Protein AF-A0A8H8ILB7-F1 (afdb_monomer_lite)

pLDDT: mean 82.71, std 12.58, range [41.31, 96.44]

Structure (mmCIF, N/CA/C/O backbone):
data_AF-A0A8H8ILB7-F1
#
_entry.id   AF-A0A8H8ILB7-F1
#
loop_
_atom_site.group_PDB
_atom_site.id
_atom_site.type_symbol
_atom_site.label_atom_id
_atom_site.label_alt_id
_atom_site.label_comp_id
_atom_site.label_asym_id
_atom_site.label_entity_id
_atom_site.label_seq_id
_atom_site.pdbx_PDB_ins_code
_atom_site.Cartn_x
_atom_site.Cartn_y
_atom_site.Cartn_z
_atom_site.occupancy
_atom_site.B_iso_or_equiv
_atom_site.auth_seq_id
_atom_site.auth_comp_id
_atom_site.auth_asym_id
_atom_site.auth_atom_id
_atom_site.pdbx_PDB_model_num
ATOM 1 N N . MET A 1 1 ? -0.448 -2.239 -10.427 1.00 71.44 1 MET A N 1
ATOM 2 C CA . MET A 1 1 ? 0.747 -2.171 -11.295 1.00 71.44 1 MET A CA 1
ATOM 3 C C . MET A 1 1 ? 1.352 -3.553 -11.573 1.00 71.44 1 MET A C 1
ATOM 5 O O . MET A 1 1 ? 1.346 -3.973 -12.721 1.00 71.44 1 MET A O 1
ATOM 9 N N . PHE A 1 2 ? 1.798 -4.310 -10.562 1.00 74.00 2 PHE A N 1
ATOM 10 C CA . PHE A 1 2 ? 2.510 -5.587 -10.770 1.00 74.00 2 PHE A CA 1
ATOM 11 C C . PHE A 1 2 ? 1.628 -6.788 -11.174 1.00 74.00 2 PHE A C 1
ATOM 13 O O . PHE A 1 2 ? 2.108 -7.683 -11.863 1.00 74.00 2 PHE A O 1
ATOM 20 N N . ASN A 1 3 ? 0.332 -6.783 -10.831 1.00 71.69 3 ASN A N 1
ATOM 21 C CA . ASN A 1 3 ? -0.611 -7.858 -11.198 1.00 71.69 3 ASN A CA 1
ATOM 22 C C . ASN A 1 3 ? -0.904 -7.946 -12.703 1.00 71.69 3 ASN A C 1
ATOM 24 O O . ASN A 1 3 ? -1.146 -9.030 -13.226 1.00 71.69 3 ASN A O 1
ATOM 28 N N . ASN A 1 4 ? -0.904 -6.808 -13.400 1.00 74.19 4 ASN A N 1
ATOM 29 C CA . ASN A 1 4 ? -1.177 -6.743 -14.833 1.00 74.19 4 ASN A CA 1
ATOM 30 C C . ASN A 1 4 ? -0.251 -5.707 -15.491 1.00 74.19 4 ASN A C 1
ATOM 32 O O . ASN A 1 4 ? -0.689 -4.587 -15.767 1.00 74.19 4 ASN A O 1
ATOM 36 N N . PRO A 1 5 ? 1.030 -6.051 -15.713 1.00 67.44 5 PRO A N 1
ATOM 37 C CA . PRO A 1 5 ? 2.020 -5.123 -16.262 1.00 67.44 5 PRO A CA 1
ATOM 38 C C . PRO A 1 5 ? 1.750 -4.757 -17.729 1.00 67.44 5 PRO A C 1
ATOM 40 O O . PRO A 1 5 ? 2.293 -3.776 -18.230 1.00 67.44 5 PRO A O 1
ATOM 43 N N . THR A 1 6 ? 0.893 -5.515 -18.417 1.00 69.81 6 THR A N 1
ATOM 44 C CA . THR A 1 6 ? 0.453 -5.243 -19.790 1.00 69.81 6 THR A CA 1
ATOM 45 C C . THR A 1 6 ? -0.851 -4.446 -19.852 1.00 69.81 6 THR A C 1
ATOM 47 O O . THR A 1 6 ? -1.353 -4.205 -20.947 1.00 69.81 6 THR A O 1
ATOM 50 N N . CYS A 1 7 ? -1.410 -4.013 -18.714 1.00 75.06 7 CYS A N 1
ATOM 51 C CA . CYS A 1 7 ? -2.598 -3.164 -18.713 1.00 75.06 7 CYS A CA 1
ATOM 52 C C . CYS A 1 7 ? -2.329 -1.872 -19.500 1.00 75.06 7 CYS A C 1
ATOM 54 O O . CYS A 1 7 ? -1.339 -1.170 -19.266 1.00 75.06 7 CYS A O 1
ATOM 56 N N . LEU A 1 8 ? -3.245 -1.550 -20.417 1.00 73.00 8 LEU A N 1
ATOM 57 C CA . LEU A 1 8 ? -3.161 -0.359 -21.261 1.00 73.00 8 LEU A CA 1
ATOM 58 C C . LEU A 1 8 ? -3.147 0.932 -20.436 1.00 73.00 8 LEU A C 1
ATOM 60 O O . LEU A 1 8 ? -2.499 1.891 -20.839 1.00 73.00 8 LEU A O 1
ATOM 64 N N . TRP A 1 9 ? -3.768 0.932 -19.249 1.00 74.94 9 TRP A N 1
ATOM 65 C CA . TRP A 1 9 ? -3.723 2.074 -18.337 1.00 74.94 9 TRP A CA 1
ATOM 66 C C . TRP A 1 9 ? -2.283 2.425 -17.937 1.00 74.94 9 TRP A C 1
ATOM 68 O O . TRP A 1 9 ? -1.888 3.571 -18.116 1.00 74.94 9 TRP A O 1
ATOM 78 N N . TRP A 1 10 ? -1.464 1.445 -17.518 1.00 73.12 10 TRP A N 1
ATOM 79 C CA . TRP A 1 10 ? -0.041 1.676 -17.186 1.00 73.12 10 TRP A CA 1
ATOM 80 C C . TRP A 1 10 ? 0.778 2.086 -18.408 1.00 73.12 10 TRP A C 1
ATOM 82 O O . TRP A 1 10 ? 1.799 2.751 -18.295 1.00 73.12 10 TRP A O 1
ATOM 92 N N . SER A 1 11 ? 0.352 1.658 -19.597 1.00 66.44 11 SER A N 1
ATOM 93 C CA . SER A 1 11 ? 1.007 2.050 -20.842 1.00 66.44 11 SER A CA 1
ATOM 94 C C . SER A 1 11 ? 0.709 3.504 -21.218 1.00 66.44 11 SER A C 1
ATOM 96 O O . SER A 1 11 ? 1.564 4.124 -21.839 1.00 66.44 11 SER A O 1
ATOM 98 N N . ALA A 1 12 ? -0.445 4.042 -20.813 1.00 66.94 12 ALA A N 1
ATOM 99 C CA . ALA A 1 12 ? -0.861 5.421 -21.065 1.00 66.94 12 ALA A CA 1
ATOM 100 C C . ALA A 1 12 ? -0.466 6.413 -19.950 1.00 66.94 12 ALA A C 1
ATOM 102 O O . ALA A 1 12 ? -0.357 7.603 -20.226 1.00 66.94 12 ALA A O 1
ATOM 103 N N . HIS A 1 13 ? -0.226 5.932 -18.727 1.00 70.31 13 HIS A N 1
ATOM 104 C CA . HIS A 1 13 ? 0.088 6.741 -17.542 1.00 70.31 13 HIS A CA 1
ATOM 105 C C . HIS A 1 13 ? 1.495 6.402 -17.053 1.00 70.31 13 HIS A C 1
ATOM 107 O O . HIS A 1 13 ? 1.700 5.482 -16.261 1.00 70.31 13 HIS A O 1
ATOM 113 N N . GLN A 1 14 ? 2.480 7.072 -17.649 1.00 65.69 14 GLN A N 1
ATOM 114 C CA . GLN A 1 14 ? 3.895 6.732 -17.504 1.00 65.69 14 GLN A CA 1
ATOM 115 C C . GLN A 1 14 ? 4.701 7.753 -16.707 1.00 65.69 14 GLN A C 1
ATOM 117 O O . GLN A 1 14 ? 5.877 7.504 -16.437 1.00 65.69 14 GLN A O 1
ATOM 122 N N . GLN A 1 15 ? 4.102 8.888 -16.348 1.00 66.50 15 GLN A N 1
ATOM 123 C CA . GLN A 1 15 ? 4.798 9.919 -15.589 1.00 66.50 15 GLN A CA 1
ATOM 124 C C . GLN A 1 15 ? 5.018 9.446 -14.149 1.00 66.50 15 GLN A C 1
ATOM 126 O O . GLN A 1 15 ? 4.306 8.572 -13.652 1.00 66.50 15 GLN A O 1
ATOM 131 N N . SER A 1 16 ? 6.024 9.990 -13.464 1.00 61.62 16 SER A N 1
ATOM 132 C CA . SER A 1 16 ? 6.255 9.676 -12.045 1.00 61.62 16 SER A CA 1
ATOM 133 C C . SER A 1 16 ? 5.019 9.994 -11.198 1.00 61.62 16 SER A C 1
ATOM 135 O O . SER A 1 16 ? 4.613 9.164 -10.387 1.00 61.62 16 SER A O 1
ATOM 137 N N . GLU A 1 17 ? 4.367 11.121 -11.491 1.00 68.00 17 GLU A N 1
ATOM 138 C CA . GLU A 1 17 ? 3.145 11.606 -10.835 1.00 68.00 17 GLU A CA 1
ATOM 139 C C . GLU A 1 17 ? 2.007 10.570 -10.888 1.00 68.00 17 GLU A C 1
ATOM 141 O O . GLU A 1 17 ? 1.341 10.313 -9.887 1.00 68.00 17 GLU A O 1
ATOM 146 N N . ASP A 1 18 ? 1.848 9.869 -12.017 1.00 69.75 18 ASP A N 1
ATOM 147 C CA . ASP A 1 18 ? 0.819 8.832 -12.185 1.00 69.75 18 ASP A CA 1
ATOM 148 C C . ASP A 1 18 ? 1.008 7.641 -11.223 1.00 69.75 18 ASP A C 1
ATOM 150 O O . ASP A 1 18 ? 0.055 6.941 -10.864 1.00 69.75 18 ASP A O 1
ATOM 154 N N . HIS A 1 19 ? 2.252 7.387 -10.808 1.00 71.25 19 HIS A N 1
ATOM 155 C CA . HIS A 1 19 ? 2.632 6.236 -9.991 1.00 71.25 19 HIS A CA 1
ATOM 156 C C . HIS A 1 19 ? 2.715 6.556 -8.499 1.00 71.25 19 HIS A C 1
ATOM 158 O O . HIS A 1 19 ? 2.498 5.655 -7.684 1.00 71.25 19 HIS A O 1
ATOM 164 N N . GLU A 1 20 ? 2.950 7.816 -8.130 1.00 72.31 20 GLU A N 1
ATOM 165 C CA . GLU A 1 20 ? 2.884 8.308 -6.743 1.00 72.31 20 GLU A CA 1
ATOM 166 C C . GLU A 1 20 ? 1.498 8.079 -6.118 1.00 72.31 20 GLU A C 1
ATOM 168 O O . GLU A 1 20 ? 1.356 7.884 -4.909 1.00 72.31 20 GLU A O 1
ATOM 173 N N . HIS A 1 21 ? 0.453 7.984 -6.946 1.00 76.31 21 HIS A N 1
ATOM 174 C CA . HIS A 1 21 ? -0.878 7.588 -6.490 1.00 76.31 21 HIS A CA 1
ATOM 175 C C . HIS A 1 21 ? -0.944 6.151 -5.948 1.00 76.31 21 HIS A C 1
ATOM 177 O O . HIS A 1 21 ? -1.772 5.888 -5.076 1.00 76.31 21 HIS A O 1
ATOM 183 N N . TYR A 1 22 ? -0.075 5.245 -6.415 1.00 80.75 22 TYR A N 1
ATOM 184 C CA . TYR A 1 22 ? -0.040 3.829 -6.018 1.00 80.75 22 TYR A CA 1
ATOM 185 C C . TYR A 1 22 ? 1.130 3.471 -5.093 1.00 80.75 22 TYR A C 1
ATOM 187 O O . TYR A 1 22 ? 1.070 2.443 -4.414 1.00 80.75 22 TYR A O 1
ATOM 195 N N . LEU A 1 23 ? 2.182 4.291 -5.082 1.00 86.50 23 LEU A N 1
ATOM 196 C CA . LEU A 1 23 ? 3.393 4.151 -4.273 1.00 86.50 23 LEU A CA 1
ATOM 197 C C . LEU A 1 23 ? 3.406 5.251 -3.202 1.00 86.50 23 LEU A C 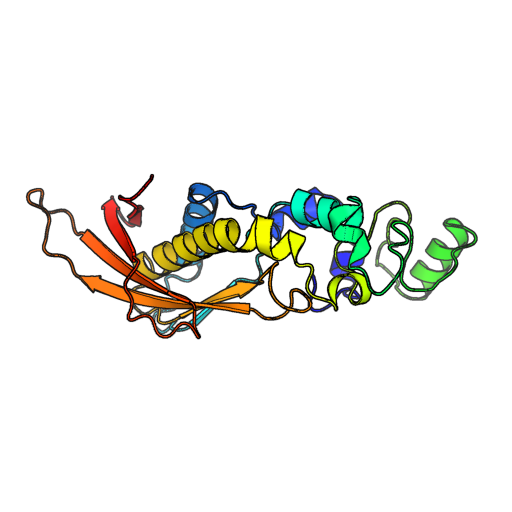1
ATOM 199 O O . LEU A 1 23 ? 4.004 6.305 -3.392 1.00 86.50 23 LEU A O 1
ATOM 203 N N . LYS A 1 24 ? 2.712 5.025 -2.081 1.00 84.19 24 LYS A N 1
ATOM 204 C CA . LYS A 1 24 ? 2.474 6.054 -1.049 1.00 84.19 24 LYS A CA 1
ATOM 205 C C . LYS A 1 24 ? 3.651 6.309 -0.104 1.00 84.19 24 LYS A C 1
ATOM 207 O O . LYS A 1 24 ? 3.514 7.078 0.838 1.00 84.19 24 LYS A O 1
ATOM 212 N N . GLY A 1 25 ? 4.800 5.670 -0.319 1.00 85.56 25 GLY A N 1
ATOM 213 C CA . GLY A 1 25 ? 5.922 5.787 0.609 1.00 85.56 25 GLY A CA 1
ATOM 214 C C . GLY A 1 25 ? 5.708 5.015 1.913 1.00 85.56 25 GLY A C 1
ATOM 215 O O . GLY A 1 25 ? 4.801 4.194 2.040 1.00 85.56 25 GLY A O 1
ATOM 216 N N . VAL A 1 26 ? 6.600 5.250 2.875 1.00 90.38 26 VAL A N 1
ATOM 217 C CA . VAL A 1 26 ? 6.654 4.539 4.171 1.00 90.38 26 VAL A CA 1
ATOM 218 C C . VAL A 1 26 ? 6.338 5.450 5.363 1.00 90.38 26 VAL A C 1
ATOM 220 O O . VAL A 1 26 ? 6.524 5.048 6.511 1.00 90.38 26 VAL A O 1
ATOM 223 N N . ASN A 1 27 ? 5.899 6.686 5.109 1.00 93.62 27 ASN A N 1
ATOM 224 C CA . ASN A 1 27 ? 5.562 7.634 6.164 1.00 93.62 27 ASN A CA 1
ATOM 225 C C . ASN A 1 27 ? 4.293 7.168 6.894 1.00 93.62 27 ASN A C 1
ATOM 227 O O . ASN A 1 27 ? 3.222 7.044 6.304 1.00 93.62 27 ASN A O 1
ATOM 231 N N . VAL A 1 28 ? 4.428 6.907 8.194 1.00 93.94 28 VAL A N 1
ATOM 232 C CA . VAL A 1 28 ? 3.353 6.392 9.051 1.00 93.94 28 VAL A CA 1
ATOM 233 C C . VAL A 1 28 ? 2.194 7.385 9.180 1.00 93.94 28 VAL A C 1
ATOM 235 O O . VAL A 1 28 ? 1.039 6.962 9.183 1.00 93.94 28 VAL A O 1
ATOM 238 N N . VAL A 1 29 ? 2.479 8.688 9.250 1.00 92.69 29 VAL A N 1
ATOM 239 C CA . VAL A 1 29 ? 1.447 9.730 9.370 1.00 92.69 29 VAL A CA 1
ATOM 240 C C . VAL A 1 29 ? 0.628 9.802 8.087 1.00 92.69 29 VAL A C 1
ATOM 242 O O . VAL A 1 29 ? -0.592 9.682 8.134 1.00 92.69 29 VAL A O 1
ATOM 245 N N . GLU A 1 30 ? 1.294 9.865 6.934 1.00 92.31 30 GLU A N 1
ATOM 246 C CA . GLU A 1 30 ? 0.623 9.889 5.627 1.00 92.31 30 GLU A CA 1
ATOM 247 C C . GLU A 1 30 ? -0.186 8.607 5.371 1.00 92.31 30 GLU A C 1
ATOM 249 O O . GLU A 1 30 ? -1.287 8.658 4.820 1.00 92.31 30 GLU A O 1
ATOM 254 N N . ALA A 1 31 ? 0.324 7.451 5.812 1.00 93.81 31 ALA A N 1
ATOM 255 C CA . ALA A 1 31 ? -0.391 6.181 5.728 1.00 93.81 31 ALA A CA 1
ATOM 256 C C . ALA A 1 31 ? -1.688 6.189 6.554 1.00 93.81 31 ALA A C 1
ATOM 258 O O . ALA A 1 31 ? -2.724 5.709 6.085 1.00 93.81 31 ALA A O 1
ATOM 259 N N . MET A 1 32 ? -1.647 6.755 7.764 1.00 94.81 32 MET A N 1
ATOM 260 C CA . MET A 1 32 ? -2.830 6.927 8.609 1.00 94.81 32 MET A CA 1
ATOM 261 C C . MET A 1 32 ? -3.810 7.953 8.032 1.00 94.81 32 MET A C 1
ATOM 263 O O . MET A 1 32 ? -5.011 7.696 8.032 1.00 94.81 32 MET A O 1
ATOM 267 N N . ASP A 1 33 ? -3.331 9.080 7.511 1.00 93.44 33 ASP A N 1
ATOM 268 C CA . ASP A 1 33 ? -4.194 10.102 6.909 1.00 93.44 33 ASP A CA 1
ATOM 269 C C . ASP A 1 33 ? -4.927 9.557 5.680 1.00 93.44 33 ASP A C 1
ATOM 271 O O . ASP A 1 33 ? -6.139 9.729 5.545 1.00 93.44 33 ASP A O 1
ATOM 275 N N . TYR A 1 34 ? -4.230 8.795 4.832 1.00 92.88 34 TYR A N 1
ATOM 276 C CA . TYR A 1 34 ? -4.869 8.102 3.717 1.00 92.88 34 TYR A CA 1
ATOM 277 C C . TYR A 1 34 ? -5.915 7.083 4.194 1.00 92.88 34 TYR A C 1
ATOM 279 O O . TYR A 1 34 ? -7.021 7.022 3.653 1.00 92.88 34 TYR A O 1
ATOM 287 N N . ALA A 1 35 ? -5.595 6.300 5.229 1.00 95.25 35 ALA A N 1
ATOM 288 C CA . ALA A 1 35 ? -6.536 5.365 5.841 1.00 95.25 35 ALA A CA 1
ATOM 289 C C . ALA A 1 35 ? -7.797 6.067 6.375 1.00 95.25 35 ALA A C 1
ATOM 291 O O . ALA A 1 35 ? -8.894 5.545 6.181 1.00 95.25 35 ALA A O 1
ATOM 292 N N . LYS A 1 36 ? -7.669 7.261 6.970 1.00 95.00 36 LYS A N 1
ATOM 293 C CA . LYS A 1 36 ? -8.821 8.079 7.383 1.00 95.00 36 LYS A CA 1
ATOM 294 C C . LYS A 1 36 ? -9.693 8.482 6.201 1.00 95.00 36 LYS A C 1
ATOM 296 O O . LYS A 1 36 ? -10.911 8.358 6.290 1.00 95.00 36 LYS A O 1
ATOM 301 N N . THR A 1 37 ? -9.090 8.925 5.095 1.00 94.81 37 THR A N 1
ATOM 302 C CA . THR A 1 37 ? -9.840 9.254 3.874 1.00 94.81 37 THR A CA 1
ATOM 303 C C . THR A 1 37 ? -10.599 8.036 3.353 1.00 94.81 37 THR A C 1
ATOM 305 O O . THR A 1 37 ? -11.788 8.129 3.073 1.00 94.81 37 THR A O 1
ATOM 308 N N . ILE A 1 38 ? -9.964 6.863 3.282 1.00 94.69 38 ILE A N 1
ATOM 309 C CA . ILE A 1 38 ? -10.666 5.641 2.864 1.00 94.69 38 ILE A CA 1
ATOM 310 C C . ILE A 1 38 ? -11.806 5.302 3.820 1.00 94.69 38 ILE A C 1
ATOM 312 O O . ILE A 1 38 ? -12.905 5.000 3.361 1.00 94.69 38 ILE A O 1
ATOM 316 N N . ALA A 1 39 ? -11.578 5.392 5.131 1.00 95.56 39 ALA A N 1
ATOM 317 C CA . ALA A 1 39 ? -12.610 5.124 6.121 1.00 95.56 39 ALA A CA 1
ATOM 318 C C . ALA A 1 39 ? -13.823 6.051 5.970 1.00 95.56 39 ALA A C 1
ATOM 320 O O . ALA A 1 39 ? -14.949 5.579 6.107 1.00 95.56 39 ALA A O 1
ATOM 321 N N . SER A 1 40 ? -13.626 7.337 5.653 1.00 94.88 40 SER A N 1
ATOM 322 C CA . SER A 1 40 ? -14.747 8.252 5.410 1.00 94.88 40 SER A CA 1
ATOM 323 C C . SER A 1 40 ? -15.549 7.887 4.163 1.00 94.88 40 SER A C 1
ATOM 325 O O . SER A 1 40 ? -16.772 7.961 4.206 1.00 94.88 40 SER A O 1
ATOM 327 N N . GLU A 1 41 ? -14.889 7.438 3.092 1.00 95.31 41 GLU A N 1
ATOM 328 C CA . GLU A 1 41 ? -15.558 7.044 1.841 1.00 95.31 41 GLU A CA 1
ATOM 329 C C . GLU A 1 41 ? -16.375 5.751 1.984 1.00 95.31 41 GLU A C 1
ATOM 331 O O . GLU A 1 41 ? -17.370 5.556 1.289 1.00 95.31 41 GLU A O 1
ATOM 336 N N . VAL A 1 42 ? -15.968 4.851 2.885 1.00 95.62 42 VAL A N 1
ATOM 337 C CA . VAL A 1 42 ? -16.629 3.547 3.080 1.00 95.62 42 VAL A CA 1
ATOM 338 C C . VAL A 1 42 ? -17.435 3.455 4.374 1.00 95.62 42 VAL A C 1
ATOM 340 O O . VAL A 1 42 ? -17.926 2.378 4.709 1.00 95.62 42 VAL A O 1
ATOM 343 N N . ARG A 1 43 ? -17.595 4.566 5.101 1.00 92.56 43 ARG A N 1
ATOM 344 C CA . ARG A 1 43 ? -18.225 4.610 6.431 1.00 92.56 43 ARG A CA 1
ATOM 345 C C . ARG A 1 43 ? -19.639 4.030 6.450 1.00 92.56 43 ARG A C 1
ATOM 347 O O . ARG A 1 43 ? -20.022 3.377 7.418 1.00 92.56 43 ARG A O 1
ATOM 354 N N . ASP A 1 44 ? -20.389 4.235 5.373 1.00 93.31 44 ASP A N 1
ATOM 355 C CA . ASP A 1 44 ? -21.779 3.787 5.261 1.00 93.31 44 ASP A CA 1
ATOM 356 C C . ASP A 1 44 ? -21.905 2.290 4.926 1.00 93.31 44 ASP A C 1
ATOM 358 O O . ASP A 1 44 ? -23.001 1.725 4.952 1.00 93.31 44 ASP A O 1
ATOM 362 N N . LEU A 1 45 ? -20.790 1.603 4.646 1.00 94.44 45 LEU A N 1
ATOM 363 C CA . LEU A 1 45 ? -20.760 0.157 4.441 1.00 94.44 45 LEU A CA 1
ATOM 364 C C . LEU A 1 45 ? -20.772 -0.562 5.792 1.00 94.44 45 LEU A C 1
ATOM 366 O O . LEU A 1 45 ? -19.781 -1.148 6.224 1.00 94.44 45 LEU A O 1
ATOM 370 N N . LEU A 1 46 ? -21.933 -0.542 6.447 1.00 89.12 46 LEU A N 1
ATOM 371 C CA . LEU A 1 46 ? -22.093 -1.022 7.819 1.00 89.12 46 LEU A CA 1
ATOM 372 C C . LEU A 1 46 ? -21.673 -2.478 8.018 1.00 89.12 46 LEU A C 1
ATOM 374 O O . LEU A 1 46 ? -21.320 -2.814 9.128 1.00 89.12 46 LEU A O 1
ATOM 378 N N . CYS A 1 47 ? -21.681 -3.333 6.993 1.00 94.06 47 CYS A N 1
ATOM 379 C CA . CYS A 1 47 ? -21.278 -4.742 7.108 1.00 94.06 47 CYS A CA 1
ATOM 380 C C . CYS A 1 47 ? -19.852 -5.019 6.585 1.00 94.06 47 CYS A C 1
ATOM 382 O O . CYS A 1 47 ? -19.514 -6.173 6.305 1.00 94.06 47 CYS A O 1
ATOM 384 N N . LEU A 1 48 ? -19.025 -3.985 6.381 1.00 95.69 48 LEU A N 1
ATOM 385 C CA . LEU A 1 48 ? -17.676 -4.133 5.837 1.00 95.69 48 LEU A CA 1
ATOM 386 C C . LEU A 1 48 ? -16.732 -4.775 6.864 1.00 95.69 48 LEU A C 1
ATOM 388 O O . LEU A 1 48 ? -16.275 -4.133 7.805 1.00 95.69 48 LEU A O 1
ATOM 392 N N . ARG A 1 49 ? -16.411 -6.051 6.638 1.00 96.38 49 ARG A N 1
ATOM 393 C CA . ARG A 1 49 ? -15.495 -6.841 7.481 1.00 96.38 49 ARG A CA 1
ATOM 394 C C . ARG A 1 49 ? -14.092 -6.986 6.907 1.00 96.38 49 ARG A C 1
ATOM 396 O O . ARG A 1 49 ? -13.137 -7.176 7.654 1.00 96.38 49 ARG A O 1
ATOM 403 N N . HIS A 1 50 ? -13.966 -6.889 5.588 1.00 96.44 50 HIS A N 1
ATOM 404 C CA . HIS A 1 50 ? -12.718 -7.130 4.874 1.00 96.44 50 HIS A CA 1
ATOM 405 C C . HIS A 1 50 ? -12.517 -6.046 3.826 1.00 96.44 50 HIS A C 1
ATOM 407 O O . HIS A 1 50 ? -13.411 -5.799 3.015 1.00 96.44 50 HIS A O 1
ATOM 413 N N . ILE A 1 51 ? -11.340 -5.428 3.816 1.00 95.81 51 ILE A N 1
ATOM 414 C CA . ILE A 1 51 ? -10.972 -4.439 2.802 1.00 95.81 51 ILE A CA 1
ATOM 415 C C . ILE A 1 51 ? -9.615 -4.781 2.188 1.00 95.81 51 ILE A C 1
ATOM 417 O O . ILE A 1 51 ? -8.669 -5.157 2.883 1.00 95.81 51 ILE A O 1
ATOM 421 N N . HIS A 1 52 ? -9.524 -4.654 0.865 1.00 95.12 52 HIS A N 1
ATOM 422 C CA . HIS A 1 52 ? -8.267 -4.720 0.130 1.00 95.12 52 HIS A CA 1
ATOM 423 C C . HIS A 1 52 ? -7.959 -3.361 -0.489 1.00 95.12 52 HIS A C 1
ATOM 425 O O . HIS A 1 52 ? -8.759 -2.826 -1.256 1.00 95.12 52 HIS A O 1
ATOM 431 N N . ILE A 1 53 ? -6.785 -2.822 -0.178 1.00 93.00 53 ILE A N 1
ATOM 432 C CA . ILE A 1 53 ? -6.297 -1.544 -0.680 1.00 93.00 53 ILE A CA 1
ATOM 433 C C . ILE A 1 53 ? -5.149 -1.821 -1.649 1.00 93.00 53 ILE A C 1
ATOM 435 O O . ILE A 1 53 ? -4.089 -2.318 -1.274 1.00 93.00 53 ILE A O 1
ATOM 439 N N . GLY A 1 54 ? -5.347 -1.453 -2.915 1.00 89.38 54 GLY A N 1
ATOM 440 C CA . GLY A 1 54 ? -4.412 -1.726 -4.011 1.00 89.38 54 GLY A CA 1
ATOM 441 C C . GLY A 1 54 ? -3.118 -0.899 -4.004 1.00 89.38 54 GLY A C 1
ATOM 442 O O . GLY A 1 54 ? -2.469 -0.802 -5.047 1.00 89.38 54 GLY A O 1
ATOM 443 N N . LEU A 1 55 ? -2.744 -0.304 -2.872 1.00 88.94 55 LEU A N 1
ATOM 444 C CA . LEU A 1 55 ? -1.569 0.550 -2.718 1.00 88.94 55 LEU A CA 1
ATOM 445 C C . LEU A 1 55 ? -0.367 -0.212 -2.184 1.00 88.94 55 LEU A C 1
ATOM 447 O O . LEU A 1 55 ? -0.518 -1.153 -1.409 1.00 88.94 55 LEU A O 1
ATOM 451 N N . TYR A 1 56 ? 0.818 0.261 -2.556 1.00 91.00 56 TYR A N 1
ATOM 452 C CA . TYR A 1 56 ? 2.085 -0.187 -2.006 1.00 91.00 56 TYR A CA 1
ATOM 453 C C . TYR A 1 56 ? 2.647 0.902 -1.087 1.00 91.00 56 TYR A C 1
ATOM 455 O O . TYR A 1 56 ? 2.862 2.036 -1.520 1.00 91.00 56 TYR A O 1
ATOM 463 N N . PHE A 1 57 ? 2.944 0.549 0.164 1.00 93.25 57 PHE A N 1
ATOM 464 C CA . PHE A 1 57 ? 3.645 1.433 1.101 1.00 93.25 57 PHE A CA 1
ATOM 465 C C . PHE A 1 57 ? 5.154 1.381 0.893 1.00 93.25 57 PHE A C 1
ATOM 467 O O . PHE A 1 57 ? 5.910 0.941 1.752 1.00 93.25 57 PHE A O 1
ATOM 474 N N . VAL A 1 58 ? 5.587 1.794 -0.292 1.00 91.44 58 VAL A N 1
ATOM 475 C CA . VAL A 1 58 ? 6.991 2.018 -0.632 1.00 91.44 58 VAL A CA 1
ATOM 476 C C . VAL A 1 58 ? 7.091 3.251 -1.515 1.00 91.44 58 VAL A C 1
ATOM 478 O O . VAL A 1 58 ? 6.127 3.571 -2.216 1.00 91.44 58 VAL A O 1
ATOM 481 N N . PRO A 1 59 ? 8.228 3.953 -1.490 1.00 89.31 59 PRO A N 1
ATOM 482 C CA . PRO A 1 59 ? 8.423 5.109 -2.342 1.00 89.31 59 PRO A CA 1
ATOM 483 C C . PRO A 1 59 ? 8.889 4.661 -3.742 1.00 89.31 59 PRO A C 1
ATOM 485 O O . PRO A 1 59 ? 9.340 3.522 -3.927 1.00 89.31 59 PRO A O 1
ATOM 488 N N . LEU A 1 60 ? 8.786 5.537 -4.745 1.00 85.38 60 LEU A N 1
ATOM 489 C CA . LEU A 1 60 ? 9.215 5.233 -6.119 1.00 85.38 60 LEU A CA 1
ATOM 490 C C . LEU A 1 60 ? 10.707 4.859 -6.180 1.00 85.38 60 LEU A C 1
ATOM 492 O O . LEU A 1 60 ? 11.113 4.010 -6.975 1.00 85.38 60 LEU A O 1
ATOM 496 N N . GLU A 1 61 ? 11.503 5.413 -5.271 1.00 86.31 61 GLU A N 1
ATOM 497 C CA . GLU A 1 61 ? 12.916 5.123 -5.050 1.00 86.31 61 GLU A CA 1
ATOM 498 C C . GLU A 1 61 ? 13.173 3.640 -4.783 1.00 86.31 61 GLU A C 1
ATOM 500 O O . GLU A 1 61 ? 14.193 3.115 -5.214 1.00 86.31 61 GLU A O 1
ATOM 505 N N . ALA A 1 62 ? 12.252 2.922 -4.134 1.00 88.62 62 ALA A N 1
ATOM 506 C CA . ALA A 1 62 ? 12.394 1.480 -3.930 1.00 88.62 62 ALA A CA 1
ATOM 507 C C . ALA A 1 62 ? 12.353 0.716 -5.265 1.00 88.62 62 ALA A C 1
ATOM 509 O O . ALA A 1 62 ? 13.084 -0.259 -5.471 1.00 88.62 62 ALA A O 1
ATOM 510 N N . VAL A 1 63 ? 11.507 1.178 -6.190 1.00 86.00 63 VAL A N 1
ATOM 511 C CA . VAL A 1 63 ? 11.358 0.604 -7.530 1.00 86.00 63 VAL A CA 1
ATOM 512 C C . VAL A 1 63 ? 12.577 0.935 -8.382 1.00 86.00 63 VAL A C 1
ATOM 514 O O . VAL A 1 63 ? 13.124 0.048 -9.038 1.00 86.00 63 VAL A O 1
ATOM 517 N N . THR A 1 64 ? 13.036 2.187 -8.367 1.00 84.38 64 THR A N 1
ATOM 518 C CA . THR A 1 64 ? 14.211 2.599 -9.147 1.00 84.38 64 THR A CA 1
ATOM 519 C C . THR A 1 64 ? 15.496 1.982 -8.599 1.00 84.38 64 THR A C 1
ATOM 521 O O . THR A 1 64 ? 16.319 1.518 -9.391 1.00 84.38 64 THR A O 1
ATOM 524 N N . ALA A 1 65 ? 15.645 1.872 -7.275 1.00 86.69 65 ALA A N 1
ATOM 525 C CA . ALA A 1 65 ? 16.774 1.214 -6.621 1.00 86.69 65 ALA A CA 1
ATOM 526 C C . ALA A 1 65 ? 16.892 -0.261 -7.022 1.00 86.69 65 ALA A C 1
ATOM 528 O O . ALA A 1 65 ? 17.962 -0.688 -7.457 1.00 86.69 65 ALA A O 1
ATOM 529 N N . HIS A 1 66 ? 15.785 -1.018 -6.977 1.00 87.31 66 HIS A N 1
ATOM 530 C CA . HIS A 1 66 ? 15.760 -2.421 -7.418 1.00 87.31 66 HIS A CA 1
ATOM 531 C C . HIS A 1 66 ? 16.313 -2.591 -8.837 1.00 87.31 66 HIS A C 1
ATOM 533 O O . HIS A 1 66 ? 17.056 -3.522 -9.129 1.00 87.31 66 HIS A O 1
ATOM 539 N N . ARG A 1 67 ? 15.982 -1.644 -9.712 1.00 84.06 67 ARG A N 1
ATOM 540 C CA . ARG A 1 67 ? 16.294 -1.702 -11.140 1.00 84.06 67 ARG A CA 1
ATOM 541 C C . ARG A 1 67 ? 17.683 -1.208 -11.517 1.00 84.06 67 ARG A C 1
ATOM 543 O O . ARG A 1 67 ? 18.219 -1.631 -12.538 1.00 84.06 67 ARG A O 1
ATOM 550 N N . SER A 1 68 ? 18.255 -0.300 -10.732 1.00 82.75 68 SER A N 1
ATOM 551 C CA . SER A 1 68 ? 19.477 0.424 -11.107 1.00 82.75 68 SER A CA 1
ATOM 552 C C . SER A 1 68 ? 20.682 0.116 -10.225 1.00 82.75 68 SER A C 1
ATOM 554 O O . SER A 1 68 ? 21.814 0.243 -10.693 1.00 82.75 68 SER A O 1
ATOM 556 N N . LEU A 1 69 ? 20.479 -0.313 -8.977 1.00 87.06 69 LEU A N 1
ATOM 557 C CA . LEU A 1 69 ? 21.581 -0.554 -8.054 1.00 87.06 69 LEU A CA 1
ATOM 558 C C . LEU A 1 69 ? 22.162 -1.959 -8.230 1.00 87.06 69 LEU A C 1
ATOM 560 O O . LEU A 1 69 ? 21.448 -2.956 -8.366 1.00 87.06 69 LEU A O 1
ATOM 564 N N . ALA A 1 70 ? 23.492 -2.048 -8.211 1.00 86.50 70 ALA A N 1
ATOM 565 C CA . ALA A 1 70 ? 24.222 -3.296 -8.427 1.00 86.50 70 ALA A CA 1
ATOM 566 C C . ALA A 1 70 ? 23.892 -4.379 -7.380 1.00 86.50 70 ALA A C 1
ATOM 568 O O . ALA A 1 70 ? 23.850 -5.569 -7.697 1.00 86.50 70 ALA A O 1
ATOM 569 N N . ASP A 1 71 ? 23.632 -3.982 -6.132 1.00 90.31 71 ASP A N 1
ATOM 570 C CA . ASP A 1 71 ? 23.304 -4.909 -5.049 1.00 90.31 71 ASP A CA 1
ATOM 571 C C . ASP A 1 71 ? 21.890 -5.497 -5.169 1.00 90.31 71 ASP A C 1
ATOM 573 O O . ASP A 1 71 ? 21.662 -6.586 -4.642 1.00 90.31 71 ASP A O 1
ATOM 577 N N . HIS A 1 72 ? 20.984 -4.853 -5.912 1.00 89.69 72 HIS A N 1
ATOM 578 C CA . HIS A 1 72 ? 19.671 -5.398 -6.268 1.00 89.69 72 HIS A CA 1
ATOM 579 C C . HIS A 1 72 ? 19.702 -6.190 -7.580 1.00 89.69 72 HIS A C 1
ATOM 581 O O . HIS A 1 72 ? 19.275 -7.345 -7.623 1.00 89.69 72 HIS A O 1
ATOM 587 N N . THR A 1 73 ? 20.264 -5.603 -8.638 1.00 87.19 73 THR A N 1
ATOM 588 C CA . THR A 1 73 ? 20.237 -6.171 -9.999 1.00 87.19 73 THR A CA 1
ATOM 589 C C . THR A 1 73 ? 20.946 -7.520 -10.118 1.00 87.19 73 THR A C 1
ATOM 591 O O . THR A 1 73 ? 20.587 -8.326 -10.975 1.00 87.19 73 THR A O 1
ATOM 594 N N . ARG A 1 74 ? 21.888 -7.834 -9.216 1.00 87.12 74 ARG A N 1
ATOM 595 C CA . ARG A 1 74 ? 22.525 -9.162 -9.121 1.00 87.12 74 ARG A CA 1
ATOM 596 C C . ARG A 1 74 ? 21.552 -10.316 -8.846 1.00 87.12 74 ARG A C 1
ATOM 598 O O . ARG A 1 74 ? 21.919 -11.467 -9.049 1.00 87.12 74 ARG A O 1
ATOM 605 N N . TYR A 1 75 ? 20.344 -10.018 -8.362 1.00 86.94 75 TYR A N 1
ATOM 606 C CA . TYR A 1 75 ? 19.295 -11.005 -8.094 1.00 86.94 75 TYR A CA 1
ATOM 607 C C . TYR A 1 75 ? 18.285 -11.143 -9.238 1.00 86.94 75 TYR A C 1
ATOM 609 O O . TYR A 1 75 ? 17.348 -11.933 -9.128 1.00 86.94 75 TYR A O 1
ATOM 617 N N . HIS A 1 76 ? 18.432 -10.385 -10.328 1.00 84.50 76 HIS A N 1
ATOM 618 C CA . HIS A 1 76 ? 17.515 -10.492 -11.455 1.00 84.50 76 HIS A CA 1
ATOM 619 C C . HIS A 1 76 ? 17.776 -11.773 -12.252 1.00 84.50 76 HIS A C 1
ATOM 621 O O . HIS A 1 76 ? 18.905 -12.060 -12.647 1.00 84.50 76 HIS A O 1
ATOM 627 N N . CYS A 1 77 ? 16.711 -12.518 -12.553 1.00 77.44 77 CYS A N 1
ATOM 628 C CA . CYS A 1 77 ? 16.773 -13.681 -13.441 1.00 77.44 77 CYS A CA 1
ATOM 629 C C . CYS A 1 77 ? 16.834 -13.296 -14.931 1.00 77.44 77 CYS A C 1
ATOM 631 O O . CYS A 1 77 ? 17.137 -14.133 -15.779 1.00 77.44 77 CYS A O 1
ATOM 633 N N . ILE A 1 78 ? 16.572 -12.025 -15.248 1.00 77.12 78 ILE A N 1
ATOM 634 C CA . ILE A 1 78 ? 16.688 -11.445 -16.585 1.00 77.12 78 ILE A CA 1
ATOM 635 C C . ILE A 1 78 ? 17.497 -10.152 -16.519 1.00 77.12 78 ILE A C 1
ATOM 637 O O . ILE A 1 78 ? 17.508 -9.454 -15.507 1.00 77.12 78 ILE A O 1
ATOM 641 N N . LYS A 1 79 ? 18.155 -9.789 -17.617 1.00 73.88 79 LYS A N 1
ATOM 642 C CA . LYS A 1 79 ? 18.820 -8.488 -17.708 1.00 73.88 79 LYS A CA 1
ATOM 643 C C . LYS A 1 79 ? 17.760 -7.381 -17.715 1.00 73.88 79 LYS A C 1
ATOM 645 O O . LYS A 1 79 ? 16.881 -7.399 -18.575 1.00 73.88 79 LYS A O 1
ATOM 650 N N . ASP A 1 80 ? 17.863 -6.416 -16.796 1.00 71.56 80 ASP A N 1
ATOM 651 C CA . ASP A 1 80 ? 17.042 -5.199 -16.860 1.00 71.56 80 ASP A CA 1
ATOM 652 C C . ASP A 1 80 ? 17.537 -4.340 -18.021 1.00 71.56 80 ASP A C 1
ATOM 654 O O . ASP A 1 80 ? 18.502 -3.580 -17.926 1.00 71.56 80 ASP A O 1
ATOM 658 N N . CYS A 1 81 ? 16.894 -4.518 -19.167 1.00 63.22 81 CYS A N 1
ATOM 659 C CA . CYS A 1 81 ? 16.956 -3.553 -20.242 1.00 63.22 81 CYS A CA 1
ATOM 660 C C . CYS A 1 81 ? 15.995 -2.430 -19.851 1.00 63.22 81 CYS A C 1
ATOM 662 O O . CYS A 1 81 ? 14.821 -2.453 -20.209 1.00 63.22 81 CYS A O 1
ATOM 664 N N . THR A 1 82 ? 16.499 -1.451 -19.095 1.00 56.69 82 THR A N 1
ATOM 665 C CA . THR A 1 82 ? 15.739 -0.285 -18.608 1.00 56.69 82 THR A CA 1
ATOM 666 C C . THR A 1 82 ? 15.046 0.499 -19.721 1.00 56.69 82 THR A C 1
ATOM 668 O O . THR A 1 82 ? 14.111 1.246 -19.459 1.00 56.69 82 THR A O 1
ATOM 671 N N . LYS A 1 83 ? 15.441 0.263 -20.971 1.00 54.91 83 LYS A N 1
ATOM 672 C CA . LYS A 1 83 ? 14.722 0.662 -22.173 1.00 54.91 83 LYS A CA 1
ATOM 673 C C . LYS A 1 83 ? 14.060 -0.591 -22.757 1.00 54.91 83 LYS A C 1
ATOM 675 O O . LYS A 1 83 ? 14.798 -1.513 -23.103 1.00 54.91 83 LYS A O 1
ATOM 680 N N . TRP A 1 84 ? 12.724 -0.600 -22.857 1.00 52.59 84 TRP A N 1
ATOM 681 C CA . TRP A 1 84 ? 11.892 -1.291 -23.870 1.00 52.59 84 TRP A CA 1
ATOM 682 C C . TRP A 1 84 ? 10.676 -2.109 -23.395 1.00 52.59 84 TRP A C 1
ATOM 684 O O . TRP A 1 84 ? 10.675 -2.797 -22.376 1.00 52.59 84 TRP A O 1
ATOM 694 N N . VAL A 1 85 ? 9.634 -2.021 -24.231 1.00 53.22 85 VAL A N 1
ATOM 695 C CA . VAL A 1 85 ? 8.400 -2.815 -24.239 1.00 53.22 85 VAL A CA 1
ATOM 696 C C . VAL A 1 85 ? 8.740 -4.264 -24.615 1.00 53.22 85 VAL A C 1
ATOM 698 O O . VAL A 1 85 ? 9.204 -4.528 -25.721 1.00 53.22 85 VAL A O 1
ATOM 701 N N . ASP A 1 86 ? 8.551 -5.170 -23.654 1.00 46.69 86 ASP A N 1
ATOM 702 C CA . ASP A 1 86 ? 8.626 -6.640 -23.715 1.00 46.69 86 ASP A CA 1
ATOM 703 C C . ASP A 1 86 ? 9.059 -7.261 -25.059 1.00 46.69 86 ASP A C 1
ATOM 705 O O . ASP A 1 86 ? 8.243 -7.558 -25.929 1.00 46.69 86 ASP A O 1
ATOM 709 N N . GLY A 1 87 ? 10.365 -7.509 -25.215 1.00 46.06 87 GLY A N 1
ATOM 710 C CA . GLY A 1 87 ? 10.909 -8.371 -26.275 1.00 46.06 87 GLY A CA 1
ATOM 711 C C . GLY A 1 87 ? 10.849 -7.817 -27.705 1.00 46.06 87 GLY A C 1
ATOM 712 O O . GLY A 1 87 ? 11.381 -8.452 -28.618 1.00 46.06 87 GLY A O 1
ATOM 713 N N . VAL A 1 88 ? 10.271 -6.633 -27.925 1.00 53.25 88 VAL A N 1
ATOM 714 C CA . VAL A 1 88 ? 10.222 -6.001 -29.248 1.00 53.25 88 VAL A CA 1
ATOM 715 C C . VAL A 1 88 ? 11.465 -5.135 -29.431 1.00 53.25 88 VAL A C 1
ATOM 717 O O . VAL A 1 88 ? 11.638 -4.112 -28.771 1.00 53.25 88 VAL A O 1
ATOM 720 N N . ARG A 1 89 ? 12.349 -5.520 -30.361 1.00 54.53 89 ARG A N 1
ATOM 721 C CA . ARG A 1 89 ? 13.404 -4.612 -30.838 1.00 54.53 89 ARG A CA 1
ATOM 722 C C . ARG A 1 89 ? 12.735 -3.473 -31.583 1.00 54.53 89 ARG A C 1
ATOM 724 O O . ARG A 1 89 ? 12.266 -3.653 -32.704 1.00 54.53 89 ARG A O 1
ATOM 731 N N . ILE A 1 90 ? 12.731 -2.298 -30.981 1.00 60.22 90 ILE A N 1
ATOM 732 C CA . ILE A 1 90 ? 12.204 -1.118 -31.641 1.00 60.22 90 ILE A CA 1
ATOM 733 C C . ILE A 1 90 ? 13.355 -0.447 -32.367 1.00 60.22 90 ILE A C 1
ATOM 735 O O . ILE A 1 90 ? 14.301 0.076 -31.784 1.00 60.22 90 ILE A O 1
ATOM 739 N N . GLN A 1 91 ? 13.285 -0.563 -33.686 1.00 64.88 91 GLN A N 1
ATOM 740 C CA . GLN A 1 91 ? 14.283 -0.034 -34.607 1.00 64.88 91 GLN A CA 1
ATOM 741 C C . GLN A 1 91 ? 14.083 1.470 -34.839 1.00 64.88 91 GLN A C 1
ATOM 743 O O . GLN A 1 91 ? 15.022 2.171 -35.202 1.00 64.88 91 GLN A O 1
ATOM 748 N N . SER A 1 92 ? 12.864 1.968 -34.606 1.00 79.00 92 SER A N 1
ATOM 749 C CA . SER A 1 92 ? 12.485 3.372 -34.731 1.00 79.00 92 SER A CA 1
ATOM 750 C C . SER A 1 92 ? 11.259 3.666 -33.865 1.00 79.00 92 SER A C 1
ATOM 752 O O . SER A 1 92 ? 10.249 2.964 -33.963 1.00 79.00 92 SER A O 1
ATOM 754 N N . ALA A 1 93 ? 11.320 4.729 -33.056 1.00 77.19 93 ALA A N 1
ATOM 755 C CA . ALA A 1 93 ? 10.181 5.200 -32.263 1.00 77.19 93 ALA A CA 1
ATOM 756 C C . ALA A 1 93 ? 8.976 5.562 -33.149 1.00 77.19 93 ALA A C 1
ATOM 758 O O . ALA A 1 93 ? 7.835 5.291 -32.791 1.00 77.19 93 ALA A O 1
ATOM 759 N N . VAL A 1 94 ? 9.227 6.090 -34.353 1.00 82.62 94 VAL A N 1
ATOM 760 C CA . VAL A 1 94 ? 8.176 6.425 -35.327 1.00 82.62 94 VAL A CA 1
ATOM 761 C C . VAL A 1 94 ? 7.448 5.166 -35.801 1.00 82.62 94 VAL A C 1
ATOM 763 O O . VAL A 1 94 ? 6.220 5.140 -35.825 1.00 82.62 94 VAL A O 1
ATOM 766 N N . GLN A 1 95 ? 8.186 4.103 -36.137 1.00 82.62 95 GLN A N 1
ATOM 767 C CA . GLN A 1 95 ? 7.586 2.831 -36.560 1.00 82.62 95 GLN A CA 1
ATOM 768 C C . GLN A 1 95 ? 6.806 2.166 -35.426 1.00 82.62 95 GLN A C 1
ATOM 770 O O . GLN A 1 95 ? 5.721 1.636 -35.659 1.00 82.62 95 GLN A O 1
ATOM 775 N N . PHE A 1 96 ? 7.336 2.219 -34.201 1.00 83.31 96 PHE A N 1
ATOM 776 C CA . PHE A 1 96 ? 6.626 1.727 -33.026 1.00 83.31 96 PHE A CA 1
ATOM 777 C C . PHE A 1 96 ? 5.314 2.479 -32.808 1.00 83.31 96 PHE A C 1
ATOM 779 O O . PHE A 1 96 ? 4.275 1.837 -32.700 1.00 83.31 96 PHE A O 1
ATOM 786 N N . ASN A 1 97 ? 5.340 3.813 -32.825 1.00 84.00 97 ASN A N 1
ATOM 787 C CA . ASN A 1 97 ? 4.144 4.633 -32.636 1.00 84.00 97 ASN A CA 1
ATOM 788 C C . ASN A 1 97 ? 3.103 4.383 -33.735 1.00 84.00 97 ASN A C 1
ATOM 790 O O . ASN A 1 97 ? 1.917 4.274 -33.435 1.00 84.00 97 ASN A O 1
ATOM 794 N N . ALA A 1 98 ? 3.535 4.235 -34.992 1.00 85.19 98 ALA A N 1
ATOM 795 C CA . ALA A 1 98 ? 2.642 3.922 -36.107 1.00 85.19 98 ALA A CA 1
ATOM 796 C C . ALA A 1 98 ? 1.984 2.541 -35.950 1.00 85.19 98 ALA A C 1
ATOM 798 O O . ALA A 1 98 ? 0.771 2.412 -36.114 1.00 85.19 98 ALA A O 1
ATOM 799 N N . LYS A 1 99 ? 2.764 1.514 -35.584 1.00 85.25 99 LYS A N 1
ATOM 800 C CA . LYS A 1 99 ? 2.232 0.172 -35.312 1.00 85.25 99 LYS A CA 1
ATOM 801 C C . LYS A 1 99 ? 1.300 0.172 -34.101 1.00 85.25 99 LYS A C 1
ATOM 803 O O . LYS A 1 99 ? 0.232 -0.424 -34.155 1.00 85.25 99 LYS A O 1
ATOM 808 N N . TRP A 1 100 ? 1.679 0.871 -33.035 1.00 84.31 100 TRP A N 1
ATOM 809 C CA . TRP A 1 100 ? 0.867 0.993 -31.833 1.00 84.31 100 TRP A CA 1
ATOM 810 C C . TRP A 1 100 ? -0.484 1.640 -32.129 1.00 84.31 100 TRP A C 1
ATOM 812 O O . TRP A 1 100 ? -1.500 1.105 -31.708 1.00 84.31 100 TRP A O 1
ATOM 822 N N . ALA A 1 101 ? -0.505 2.743 -32.881 1.00 86.62 101 ALA A N 1
ATOM 823 C CA . ALA A 1 101 ? -1.741 3.429 -33.249 1.00 86.62 101 ALA A CA 1
ATOM 824 C C . ALA A 1 101 ? -2.677 2.551 -34.100 1.00 86.62 101 ALA A C 1
ATOM 826 O O . ALA A 1 101 ? -3.894 2.667 -33.974 1.00 86.62 101 ALA A O 1
ATOM 827 N N . ALA A 1 102 ? -2.120 1.669 -34.938 1.00 88.19 102 ALA A N 1
ATOM 828 C CA . ALA A 1 102 ? -2.895 0.699 -35.710 1.00 88.1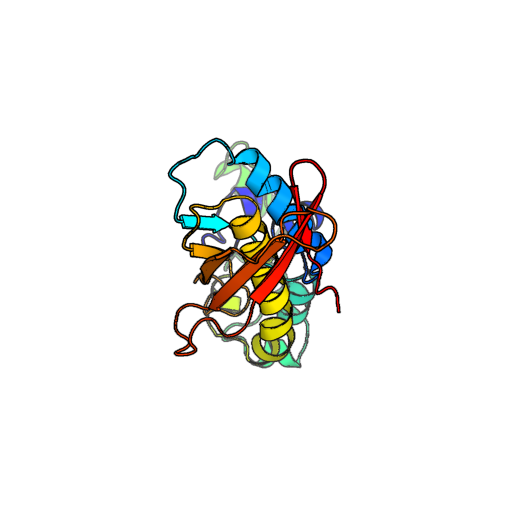9 102 ALA A CA 1
ATOM 829 C C . ALA A 1 102 ? -3.470 -0.424 -34.829 1.00 88.19 102 ALA A C 1
ATOM 831 O O . ALA A 1 102 ? -4.630 -0.794 -34.991 1.00 88.19 102 ALA A O 1
ATOM 832 N N . ASP A 1 103 ? -2.671 -0.943 -33.892 1.00 85.25 103 ASP A N 1
ATOM 833 C CA . ASP A 1 103 ? -3.063 -2.049 -33.011 1.00 85.25 103 ASP A CA 1
ATOM 834 C C . ASP A 1 103 ? -3.977 -1.582 -31.847 1.00 85.25 103 ASP A C 1
ATOM 836 O O . ASP A 1 103 ? -4.790 -2.359 -31.347 1.00 85.25 103 ASP A O 1
ATOM 840 N N . HIS A 1 104 ? -3.871 -0.315 -31.420 1.00 82.50 104 HIS A N 1
ATOM 841 C CA . HIS A 1 104 ? -4.564 0.266 -30.258 1.00 82.50 104 HIS A CA 1
ATOM 842 C C . HIS A 1 104 ? -5.146 1.659 -30.579 1.00 82.50 104 HIS A C 1
ATOM 844 O O . HIS A 1 104 ? -4.644 2.682 -30.094 1.00 82.50 104 HIS A O 1
ATOM 850 N N . PRO A 1 105 ? -6.209 1.739 -31.398 1.00 84.44 105 PRO A N 1
ATOM 851 C CA . PRO A 1 105 ? -6.790 3.015 -31.803 1.00 84.44 105 PRO A CA 1
ATOM 852 C C . PRO A 1 105 ? -7.258 3.831 -30.589 1.00 84.44 105 PRO A C 1
ATOM 854 O O . PRO A 1 105 ? -8.001 3.344 -29.740 1.00 84.44 105 PRO A O 1
ATOM 857 N N . GLY A 1 106 ? -6.819 5.091 -30.514 1.00 81.06 106 GLY A N 1
ATOM 858 C CA . GLY A 1 106 ? -7.181 6.025 -29.441 1.00 81.06 106 GLY A CA 1
ATOM 859 C C . GLY A 1 106 ? -6.367 5.899 -28.147 1.00 81.06 106 GLY A C 1
ATOM 860 O O . GLY A 1 106 ? -6.592 6.683 -27.229 1.00 81.06 106 GLY A O 1
ATOM 861 N N . VAL A 1 107 ? -5.407 4.970 -28.063 1.00 78.00 107 VAL A N 1
ATOM 862 C CA . VAL A 1 107 ? -4.517 4.826 -26.899 1.00 78.00 107 VAL A CA 1
ATOM 863 C C . VAL A 1 107 ? -3.144 5.424 -27.228 1.00 78.00 107 VAL A C 1
ATOM 865 O O . VAL A 1 107 ? -2.523 4.982 -28.200 1.00 78.00 107 VAL A O 1
ATOM 868 N N . PRO A 1 108 ? -2.626 6.394 -26.449 1.00 77.19 108 PRO A N 1
ATOM 869 C CA . PRO A 1 108 ? -1.297 6.946 -26.695 1.00 77.19 108 PRO A CA 1
ATOM 870 C C . PRO A 1 108 ? -0.222 5.850 -26.578 1.00 77.19 108 PRO A C 1
ATOM 872 O O . PRO A 1 108 ? -0.338 4.966 -25.722 1.00 77.19 108 PRO A O 1
ATOM 875 N N . PRO A 1 109 ? 0.810 5.865 -27.441 1.00 76.69 109 PRO A N 1
ATOM 876 C CA . PRO A 1 109 ? 1.875 4.879 -27.378 1.00 76.69 109 PRO A CA 1
ATOM 877 C C . PRO A 1 109 ? 2.698 5.032 -26.095 1.00 76.69 109 PRO A C 1
ATOM 879 O O . PRO A 1 109 ? 2.896 6.155 -25.624 1.00 76.69 109 PRO A O 1
ATOM 882 N N . PRO A 1 110 ? 3.237 3.923 -25.560 1.00 73.50 110 PRO A N 1
ATOM 883 C CA . PRO A 1 110 ? 4.219 3.966 -24.496 1.00 73.50 110 PRO A CA 1
ATOM 884 C C . PRO A 1 110 ? 5.380 4.900 -24.837 1.00 73.50 110 PRO A C 1
ATOM 886 O O . PRO A 1 110 ? 5.947 4.805 -25.926 1.00 73.50 110 PRO A O 1
ATOM 889 N N . ASN A 1 111 ? 5.790 5.743 -23.892 1.00 72.88 111 ASN A N 1
ATOM 890 C CA . ASN A 1 111 ? 7.049 6.456 -23.995 1.00 72.88 111 ASN A CA 1
ATOM 891 C C . ASN A 1 111 ? 8.197 5.443 -23.914 1.00 72.88 111 ASN A C 1
ATOM 893 O O . ASN A 1 111 ? 8.422 4.775 -22.905 1.00 72.88 111 ASN A O 1
ATOM 897 N N . VAL A 1 112 ? 8.916 5.326 -25.022 1.00 69.38 112 VAL A N 1
ATOM 898 C CA . VAL A 1 112 ? 9.998 4.358 -25.213 1.00 69.38 112 VAL A CA 1
ATOM 899 C C . VAL A 1 112 ? 11.240 4.671 -24.378 1.00 69.38 112 VAL A C 1
ATOM 901 O O . VAL A 1 112 ? 12.062 3.783 -24.144 1.00 69.38 112 VAL A O 1
ATOM 904 N N . ASP A 1 113 ? 11.357 5.915 -23.916 1.00 67.62 113 ASP A N 1
ATOM 905 C CA . ASP A 1 113 ? 12.459 6.387 -23.086 1.00 67.62 113 ASP A CA 1
ATOM 906 C C . ASP A 1 113 ? 12.184 6.207 -21.588 1.00 67.62 113 ASP A C 1
ATOM 908 O O . ASP A 1 113 ? 13.114 6.304 -20.783 1.00 67.62 113 ASP A O 1
ATOM 912 N N . LEU A 1 114 ? 10.936 5.905 -21.203 1.00 64.75 114 LEU A N 1
ATOM 913 C CA . LEU A 1 114 ? 10.564 5.691 -19.809 1.00 64.75 114 LEU A CA 1
ATOM 914 C C . LEU A 1 114 ? 10.644 4.207 -19.422 1.00 64.75 114 LEU A C 1
ATOM 916 O O . LEU A 1 114 ? 10.154 3.323 -20.134 1.00 64.75 114 LEU A O 1
ATOM 920 N N . PRO A 1 115 ? 11.255 3.895 -18.270 1.00 64.50 115 PRO A N 1
ATOM 921 C CA . PRO A 1 115 ? 11.472 2.521 -17.870 1.00 64.50 115 PRO A CA 1
ATOM 922 C C . PRO A 1 115 ? 10.180 1.947 -17.252 1.00 64.50 115 PRO A C 1
ATOM 924 O O . PRO A 1 115 ? 9.660 2.473 -16.274 1.00 64.50 115 PRO A O 1
ATOM 927 N N . ARG A 1 116 ? 9.680 0.801 -17.742 1.00 69.69 116 ARG A N 1
ATOM 928 C CA . ARG A 1 116 ? 8.475 0.146 -17.173 1.00 69.69 116 ARG A CA 1
ATOM 929 C C . ARG A 1 116 ? 8.675 -0.277 -15.718 1.00 69.69 116 ARG A C 1
ATOM 931 O O . ARG A 1 116 ? 9.422 -1.217 -15.462 1.00 69.69 116 ARG A O 1
ATOM 938 N N . LEU A 1 117 ? 7.994 0.377 -14.780 1.00 72.69 117 LEU A N 1
ATOM 939 C CA . LEU A 1 117 ? 8.172 0.145 -13.340 1.00 72.69 117 LEU A CA 1
ATOM 940 C C . LEU A 1 117 ? 7.861 -1.300 -12.914 1.00 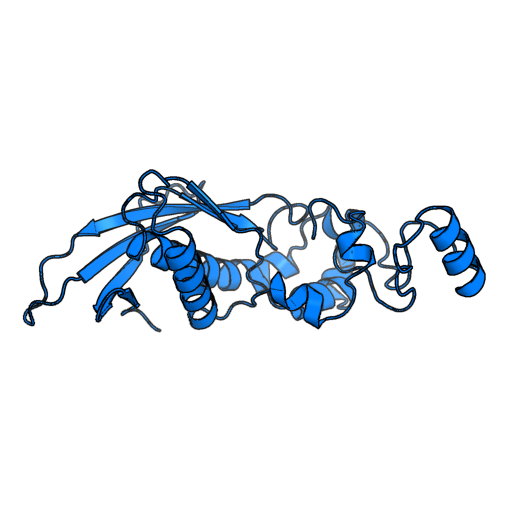72.69 117 LEU A C 1
ATOM 942 O O . LEU A 1 117 ? 8.589 -1.884 -12.112 1.00 72.69 117 LEU A O 1
ATOM 946 N N . ALA A 1 118 ? 6.840 -1.918 -13.511 1.00 69.88 118 ALA A N 1
ATOM 947 C CA . ALA A 1 118 ? 6.501 -3.321 -13.293 1.00 69.88 118 ALA A CA 1
ATOM 948 C C . ALA A 1 118 ? 6.754 -4.159 -14.555 1.00 69.88 118 ALA A C 1
ATOM 950 O O . ALA A 1 118 ? 5.928 -4.192 -15.462 1.00 69.88 118 ALA A O 1
ATOM 951 N N . ASN A 1 119 ? 7.878 -4.877 -14.599 1.00 73.88 119 ASN A N 1
ATOM 952 C CA . ASN A 1 119 ? 8.108 -5.962 -15.556 1.00 73.88 119 ASN A CA 1
ATOM 953 C C . ASN A 1 119 ? 8.033 -7.305 -14.819 1.00 73.88 119 ASN A C 1
ATOM 955 O O . ASN A 1 119 ? 8.862 -7.566 -13.949 1.00 73.88 119 ASN A O 1
ATOM 959 N N . ARG A 1 120 ? 7.079 -8.175 -15.170 1.00 73.06 120 ARG A N 1
ATOM 960 C CA . ARG A 1 120 ? 6.846 -9.430 -14.431 1.00 73.06 120 ARG A CA 1
ATOM 961 C C . ARG A 1 120 ? 8.108 -10.282 -14.275 1.00 73.06 120 ARG A C 1
ATOM 963 O O . ARG A 1 120 ? 8.288 -10.874 -13.221 1.00 73.06 120 ARG A O 1
ATOM 970 N N . GLY A 1 121 ? 8.981 -10.315 -15.284 1.00 77.12 121 GLY A N 1
ATOM 971 C CA . GLY A 1 121 ? 10.234 -11.067 -15.227 1.00 77.12 121 GLY A CA 1
ATOM 972 C C . GLY A 1 121 ? 11.239 -10.485 -14.229 1.00 77.12 121 GLY A C 1
ATOM 973 O O . GLY A 1 121 ? 11.847 -11.240 -13.481 1.00 77.12 121 GLY A O 1
ATOM 974 N N . LEU A 1 122 ? 11.358 -9.154 -14.140 1.00 78.44 122 LEU A N 1
ATOM 975 C CA . LEU A 1 122 ? 12.262 -8.489 -13.183 1.00 78.44 122 LEU A CA 1
ATOM 976 C C . LEU A 1 122 ? 11.857 -8.691 -11.720 1.00 78.44 122 LEU A C 1
ATOM 978 O O . LEU A 1 122 ? 12.697 -8.598 -10.827 1.00 78.44 122 LEU A O 1
ATOM 982 N N . TRP A 1 123 ? 10.572 -8.947 -11.484 1.00 81.31 123 TRP A N 1
ATOM 983 C CA . TRP A 1 123 ? 9.985 -9.073 -10.150 1.00 81.31 123 TRP A CA 1
ATOM 984 C C . TRP A 1 123 ? 9.612 -10.514 -9.786 1.00 81.31 123 TRP A C 1
ATOM 986 O O . TRP A 1 123 ? 9.146 -10.756 -8.674 1.00 81.31 123 TRP A O 1
ATOM 996 N N . ALA A 1 124 ? 9.812 -11.467 -10.704 1.00 79.75 124 ALA A N 1
ATOM 997 C CA . ALA A 1 124 ? 9.452 -12.870 -10.511 1.00 79.75 124 ALA A CA 1
ATOM 998 C C . ALA A 1 124 ? 10.214 -13.503 -9.340 1.00 79.75 124 ALA A C 1
ATOM 1000 O O . ALA A 1 124 ? 9.651 -14.300 -8.600 1.00 79.75 124 ALA A O 1
ATOM 1001 N N . THR A 1 125 ? 11.479 -13.124 -9.150 1.00 81.88 125 THR A N 1
ATOM 1002 C CA . THR A 1 125 ? 12.305 -13.615 -8.045 1.00 81.88 125 THR A CA 1
ATOM 1003 C C . THR A 1 125 ? 12.298 -12.610 -6.890 1.00 81.88 125 THR A C 1
ATOM 1005 O O . THR A 1 125 ? 12.575 -11.427 -7.112 1.00 81.88 125 THR A O 1
ATOM 1008 N N . PRO A 1 126 ? 12.025 -13.042 -5.644 1.00 84.56 126 PRO A N 1
ATOM 1009 C CA . PRO A 1 126 ? 12.156 -12.175 -4.480 1.00 84.56 126 PRO A CA 1
ATOM 1010 C C . PRO A 1 126 ? 13.579 -11.619 -4.363 1.00 84.56 126 PRO A C 1
ATOM 1012 O O . PRO A 1 126 ? 14.550 -12.371 -4.347 1.00 84.56 126 PRO A O 1
ATOM 1015 N N . CYS A 1 127 ? 13.708 -10.297 -4.256 1.00 89.44 127 CYS A N 1
ATOM 1016 C CA . CYS A 1 127 ? 14.993 -9.640 -4.029 1.00 89.44 127 CYS A CA 1
ATOM 1017 C C . CYS A 1 127 ? 15.278 -9.528 -2.521 1.00 89.44 127 CYS A C 1
ATOM 1019 O O . CYS A 1 127 ? 14.555 -8.790 -1.840 1.00 89.44 127 CYS A O 1
ATOM 1021 N N . PRO A 1 128 ? 16.328 -10.191 -1.986 1.00 91.75 128 PRO A N 1
ATOM 1022 C CA . PRO A 1 128 ? 16.654 -10.135 -0.561 1.00 91.75 128 PRO A CA 1
ATOM 1023 C C . PRO A 1 128 ? 16.925 -8.714 -0.063 1.00 91.75 128 PRO A C 1
ATOM 1025 O O . PRO A 1 128 ? 16.508 -8.365 1.034 1.00 91.75 128 PRO A O 1
ATOM 1028 N N . ARG A 1 129 ? 17.548 -7.867 -0.893 1.00 93.31 129 ARG A N 1
ATOM 1029 C CA . ARG A 1 129 ? 17.845 -6.468 -0.543 1.00 93.31 129 ARG A CA 1
ATOM 1030 C C . ARG A 1 129 ? 16.590 -5.619 -0.434 1.00 93.31 129 ARG A C 1
ATOM 1032 O O . ARG A 1 129 ? 16.478 -4.825 0.491 1.00 93.31 129 ARG A O 1
ATOM 1039 N N . CYS A 1 130 ? 15.607 -5.833 -1.312 1.00 92.12 130 CYS A N 1
ATOM 1040 C CA . CYS A 1 130 ? 14.311 -5.175 -1.163 1.00 92.12 130 CYS A CA 1
ATOM 1041 C C . CYS A 1 130 ? 13.604 -5.607 0.125 1.00 92.12 130 CYS A C 1
ATOM 1043 O O . CYS A 1 130 ? 13.000 -4.778 0.793 1.00 92.12 130 CYS A O 1
ATOM 1045 N N . ILE A 1 131 ? 13.660 -6.896 0.468 1.00 92.69 131 ILE A N 1
ATOM 1046 C CA . ILE A 1 131 ? 13.039 -7.403 1.697 1.00 92.69 131 ILE A CA 1
ATOM 1047 C C . ILE A 1 131 ? 13.715 -6.773 2.919 1.00 92.69 131 ILE A C 1
ATOM 1049 O O . ILE A 1 131 ? 13.026 -6.234 3.778 1.00 92.69 131 ILE A O 1
ATOM 1053 N N . GLU A 1 132 ? 15.046 -6.788 2.965 1.00 93.44 132 GLU A N 1
ATOM 1054 C CA . GLU A 1 132 ? 15.844 -6.212 4.050 1.00 93.44 132 GLU A CA 1
ATOM 1055 C C . GLU A 1 132 ? 15.569 -4.716 4.246 1.00 93.44 132 GLU A C 1
ATOM 1057 O O . GLU A 1 132 ? 15.325 -4.279 5.365 1.00 93.44 132 GLU A O 1
ATOM 1062 N N . GLN A 1 133 ? 15.556 -3.937 3.162 1.00 94.00 133 GLN A N 1
ATOM 1063 C CA . GLN A 1 133 ? 15.361 -2.487 3.230 1.00 94.00 133 GLN A CA 1
ATOM 1064 C C . GLN A 1 133 ? 13.915 -2.094 3.547 1.00 94.00 133 GLN A C 1
ATOM 1066 O O . GLN A 1 133 ? 13.686 -1.148 4.297 1.00 94.00 133 GLN A O 1
ATOM 1071 N N . TRP A 1 134 ? 12.936 -2.789 2.958 1.00 93.56 134 TRP A N 1
ATOM 1072 C CA . TRP A 1 134 ? 11.561 -2.289 2.901 1.00 93.56 134 TRP A CA 1
ATOM 1073 C C . TRP A 1 134 ? 10.575 -3.073 3.760 1.00 93.56 134 TRP A C 1
ATOM 1075 O O . TRP A 1 134 ? 9.537 -2.518 4.111 1.00 93.56 134 TRP A O 1
ATOM 1085 N N . SER A 1 135 ? 10.847 -4.329 4.133 1.00 91.62 135 SER A N 1
ATOM 1086 C CA . SER A 1 135 ? 9.838 -5.167 4.802 1.00 91.62 135 SER A CA 1
ATOM 1087 C C . SER A 1 135 ? 9.389 -4.593 6.142 1.00 91.62 135 SER A C 1
ATOM 1089 O O . SER A 1 135 ? 8.198 -4.637 6.449 1.00 91.62 135 SER A O 1
ATOM 1091 N N . GLU A 1 136 ? 10.315 -4.079 6.952 1.00 91.94 136 GLU A N 1
ATOM 1092 C CA . GLU A 1 136 ? 9.958 -3.521 8.257 1.00 91.94 136 GLU A CA 1
ATOM 1093 C C . GLU A 1 136 ? 9.247 -2.174 8.109 1.00 91.94 136 GLU A C 1
ATOM 1095 O O . GLU A 1 136 ? 8.148 -2.003 8.630 1.00 91.94 136 GLU A O 1
ATOM 1100 N N . VAL A 1 137 ? 9.843 -1.239 7.365 1.00 93.50 137 VAL A N 1
ATOM 1101 C CA . VAL A 1 137 ? 9.311 0.124 7.211 1.00 93.50 137 VAL A CA 1
ATOM 1102 C C . VAL A 1 137 ? 7.945 0.141 6.521 1.00 93.50 137 VAL A C 1
ATOM 1104 O O . VAL A 1 137 ? 7.029 0.791 7.019 1.00 93.50 137 VAL A O 1
ATOM 1107 N N . SER A 1 138 ? 7.761 -0.654 5.461 1.00 93.75 138 SER A N 1
ATOM 1108 C CA . SER A 1 138 ? 6.457 -0.803 4.793 1.00 93.75 138 SER A CA 1
ATOM 1109 C C . SER A 1 138 ? 5.456 -1.476 5.726 1.00 93.75 138 SER A C 1
ATOM 1111 O O . SER A 1 138 ? 4.312 -1.053 5.818 1.00 93.75 138 SER A O 1
ATOM 1113 N N . GLY A 1 139 ? 5.895 -2.491 6.481 1.00 93.06 139 GLY A N 1
ATOM 1114 C CA . GLY A 1 139 ? 5.049 -3.181 7.451 1.00 93.06 139 GLY A CA 1
ATOM 1115 C C . GLY A 1 139 ? 4.578 -2.283 8.600 1.00 93.06 139 GLY A C 1
ATOM 1116 O O . GLY A 1 139 ? 3.468 -2.470 9.092 1.00 93.06 139 GLY A O 1
ATOM 1117 N N . ARG A 1 140 ? 5.379 -1.295 9.027 1.00 93.44 140 ARG A N 1
ATOM 1118 C CA . ARG A 1 140 ? 4.952 -0.287 10.015 1.00 93.44 140 ARG A CA 1
ATOM 1119 C C . ARG A 1 140 ? 3.887 0.647 9.442 1.00 93.44 140 ARG A C 1
ATOM 1121 O O . ARG A 1 140 ? 2.883 0.870 10.113 1.00 93.44 140 ARG A O 1
ATOM 1128 N N . ALA A 1 141 ? 4.072 1.133 8.214 1.00 94.62 141 ALA A N 1
ATOM 1129 C CA . ALA A 1 141 ? 3.088 1.972 7.529 1.00 94.62 141 ALA A CA 1
ATOM 1130 C C . ALA A 1 141 ? 1.767 1.219 7.275 1.00 94.62 141 ALA A C 1
ATOM 1132 O O . ALA A 1 141 ? 0.703 1.708 7.647 1.00 94.62 141 ALA A O 1
ATOM 1133 N N . GLU A 1 142 ? 1.839 -0.009 6.746 1.00 95.31 142 GLU A N 1
ATOM 1134 C CA . GLU A 1 142 ? 0.682 -0.896 6.560 1.00 95.31 142 GLU A CA 1
ATOM 1135 C C . GLU A 1 142 ? -0.063 -1.132 7.877 1.00 95.31 142 GLU A C 1
ATOM 1137 O O . GLU A 1 142 ? -1.286 -1.013 7.932 1.00 95.31 142 GLU A O 1
ATOM 1142 N N . ARG A 1 143 ? 0.668 -1.434 8.958 1.00 94.50 143 ARG A N 1
ATOM 1143 C CA . ARG A 1 143 ? 0.065 -1.636 10.276 1.00 94.50 143 ARG A CA 1
ATOM 1144 C C . ARG A 1 143 ? -0.648 -0.386 10.765 1.00 94.50 143 ARG A C 1
ATOM 1146 O O . ARG A 1 143 ? -1.773 -0.492 11.233 1.00 94.50 143 ARG A O 1
ATOM 1153 N N . ALA A 1 144 ? -0.002 0.773 10.690 1.00 95.06 144 ALA A N 1
ATOM 1154 C CA . ALA A 1 144 ? -0.594 2.020 11.153 1.00 95.06 144 ALA A CA 1
ATOM 1155 C C . ALA A 1 144 ? -1.868 2.363 10.368 1.00 95.06 144 ALA A C 1
ATOM 1157 O O . ALA A 1 144 ? -2.886 2.703 10.970 1.00 95.06 144 ALA A O 1
ATOM 1158 N N . ALA A 1 145 ? -1.847 2.176 9.045 1.00 96.00 145 ALA A N 1
ATOM 1159 C CA . ALA A 1 145 ? -3.022 2.322 8.195 1.00 96.00 145 ALA A CA 1
ATOM 1160 C C . ALA A 1 145 ? -4.137 1.324 8.563 1.00 96.00 145 ALA A C 1
ATOM 1162 O O . ALA A 1 145 ? -5.290 1.723 8.709 1.00 96.00 145 ALA A O 1
ATOM 1163 N N . ALA A 1 146 ? -3.809 0.043 8.767 1.00 96.12 146 ALA A N 1
ATOM 1164 C CA . ALA A 1 146 ? -4.776 -0.976 9.182 1.00 96.12 146 ALA A CA 1
ATOM 1165 C C . ALA A 1 146 ? -5.396 -0.663 10.551 1.00 96.12 146 ALA A C 1
ATOM 1167 O O . ALA A 1 146 ? -6.610 -0.775 10.719 1.00 96.12 146 ALA A O 1
ATOM 1168 N N . SER A 1 147 ? -4.578 -0.224 11.511 1.00 95.69 147 SER A N 1
ATOM 1169 C CA . SER A 1 147 ? -5.044 0.190 12.832 1.00 95.69 147 SER A CA 1
ATOM 1170 C C . SER A 1 147 ? -5.994 1.384 12.747 1.00 95.69 147 SER A C 1
ATOM 1172 O O . SER A 1 147 ? -7.041 1.374 13.386 1.00 95.69 147 SER A O 1
ATOM 1174 N N . MET A 1 148 ? -5.652 2.391 11.936 1.00 96.12 148 MET A N 1
ATOM 1175 C CA . MET A 1 148 ? -6.494 3.569 11.726 1.00 96.12 148 MET A CA 1
ATOM 1176 C C . MET A 1 148 ? -7.837 3.198 11.087 1.00 96.12 148 MET A C 1
ATOM 1178 O O . MET A 1 148 ? -8.883 3.635 11.560 1.00 96.12 148 MET A O 1
ATOM 1182 N N . LEU A 1 149 ? -7.828 2.340 10.060 1.00 96.38 149 LEU A N 1
ATOM 1183 C CA . LEU A 1 149 ? -9.059 1.834 9.446 1.00 96.38 149 LEU A CA 1
ATOM 1184 C C . LEU A 1 149 ? -9.949 1.125 10.469 1.00 96.38 149 LEU A C 1
ATOM 1186 O O . LEU A 1 149 ? -11.147 1.365 10.488 1.00 96.38 149 LEU A O 1
ATOM 1190 N N . ALA A 1 150 ? -9.382 0.289 11.338 1.00 95.19 150 ALA A N 1
ATOM 1191 C CA . ALA A 1 150 ? -10.146 -0.423 12.362 1.00 95.19 150 ALA A CA 1
ATOM 1192 C C . ALA A 1 150 ? -10.635 0.485 13.509 1.00 95.19 150 ALA A C 1
ATOM 1194 O O . ALA A 1 150 ? -11.660 0.199 14.132 1.00 95.19 150 ALA A O 1
ATOM 1195 N N . ALA A 1 151 ? -9.931 1.586 13.792 1.00 94.50 151 ALA A N 1
ATOM 1196 C CA . ALA A 1 151 ? -10.407 2.608 14.721 1.00 94.50 151 ALA A CA 1
ATOM 1197 C C . ALA A 1 151 ? -11.653 3.324 14.166 1.00 94.50 151 ALA A C 1
ATOM 1199 O O . ALA A 1 151 ? -12.639 3.490 14.886 1.00 94.50 151 ALA A O 1
ATOM 1200 N N . GLU A 1 152 ? -11.634 3.684 12.880 1.00 95.06 152 GLU A N 1
ATOM 1201 C CA . GLU A 1 152 ? -12.734 4.376 12.192 1.00 95.06 152 GLU A CA 1
ATOM 1202 C C . GLU A 1 152 ? -13.893 3.442 11.781 1.00 95.06 152 GLU A C 1
ATOM 1204 O O . GLU A 1 152 ? -15.039 3.882 11.709 1.00 95.06 152 GLU A O 1
ATOM 1209 N N . LEU A 1 153 ? -13.618 2.157 11.526 1.00 94.62 153 LEU A N 1
ATOM 1210 C CA . LEU A 1 153 ? -14.578 1.151 11.052 1.00 94.62 153 LEU A CA 1
ATOM 1211 C C . LEU A 1 153 ? -14.664 -0.015 12.057 1.00 94.62 153 LEU A C 1
ATOM 1213 O O . LEU A 1 153 ? -13.939 -1.003 11.925 1.00 94.62 153 LEU A O 1
ATOM 1217 N N . PRO A 1 154 ? -15.570 0.044 13.054 1.00 91.69 154 PRO A N 1
ATOM 1218 C CA . PRO A 1 154 ? -15.578 -0.900 14.177 1.00 91.69 154 PRO A CA 1
ATOM 1219 C C . PRO A 1 154 ? -15.828 -2.369 13.810 1.00 91.69 154 PRO A C 1
ATOM 1221 O O . PRO A 1 154 ? -15.517 -3.254 14.601 1.00 91.69 154 PRO A O 1
ATOM 1224 N N . GLN A 1 155 ? -16.418 -2.636 12.642 1.00 93.44 155 GLN A N 1
ATOM 1225 C CA . GLN A 1 155 ? -16.747 -3.993 12.184 1.00 93.44 155 GLN A CA 1
ATOM 1226 C C . GLN A 1 155 ? -15.639 -4.651 11.359 1.00 93.44 155 GLN A C 1
ATOM 1228 O O . GLN A 1 155 ? -15.791 -5.795 10.930 1.00 93.44 155 GLN A O 1
ATOM 1233 N N . LEU A 1 156 ? -14.542 -3.934 11.118 1.00 95.81 156 LEU A N 1
ATOM 1234 C CA . LEU A 1 156 ? -13.445 -4.420 10.303 1.00 95.81 156 LEU A CA 1
ATOM 1235 C C . LEU A 1 156 ? -12.709 -5.550 11.032 1.00 95.81 156 LEU A C 1
ATOM 1237 O O . LEU A 1 156 ? -12.309 -5.406 12.184 1.00 95.81 156 LEU A O 1
ATOM 1241 N N . GLU A 1 157 ? -12.528 -6.676 10.348 1.00 95.50 157 GLU A N 1
ATOM 1242 C CA . GLU A 1 157 ? -11.838 -7.865 10.859 1.00 95.50 157 GLU A CA 1
ATOM 1243 C C . GLU A 1 157 ? -10.481 -8.049 10.171 1.00 95.50 157 GLU A C 1
ATOM 1245 O O . GLU A 1 157 ? -9.504 -8.442 10.814 1.00 95.50 157 GLU A O 1
ATOM 1250 N N . THR A 1 158 ? -10.390 -7.737 8.871 1.00 96.06 158 THR A N 1
ATOM 1251 C CA . THR A 1 158 ? -9.125 -7.802 8.130 1.00 96.06 158 THR A CA 1
ATOM 1252 C C . THR A 1 158 ? -8.925 -6.638 7.165 1.00 96.06 158 THR A C 1
ATOM 1254 O O . THR A 1 158 ? -9.852 -6.135 6.524 1.00 96.06 158 THR A O 1
ATOM 1257 N N . VAL A 1 159 ? -7.662 -6.242 7.032 1.00 96.44 159 VAL A N 1
ATOM 1258 C CA . VAL A 1 159 ? -7.184 -5.259 6.061 1.00 96.44 159 VAL A CA 1
ATOM 1259 C C . VAL A 1 159 ? -6.068 -5.897 5.261 1.00 96.44 159 VAL A C 1
ATOM 1261 O O . VAL A 1 159 ? -5.171 -6.518 5.825 1.00 96.44 159 VAL A O 1
ATOM 1264 N N . SER A 1 160 ? -6.089 -5.737 3.945 1.00 95.75 160 SER A N 1
ATOM 1265 C CA . SER A 1 160 ? -4.992 -6.186 3.099 1.00 95.75 160 SER A CA 1
ATOM 1266 C C . SER A 1 160 ? -4.502 -5.086 2.173 1.00 95.75 160 SER A C 1
ATOM 1268 O O . SER A 1 160 ? -5.282 -4.261 1.704 1.00 95.75 160 SER A O 1
ATOM 1270 N N . PHE A 1 161 ? -3.204 -5.098 1.892 1.00 94.25 161 PHE A N 1
ATOM 1271 C CA . PHE A 1 161 ? -2.543 -4.142 1.008 1.00 94.25 161 PHE A CA 1
ATOM 1272 C C . PHE A 1 161 ? -1.817 -4.861 -0.118 1.00 94.25 161 PHE A C 1
ATOM 1274 O O . PHE A 1 161 ? -1.411 -6.016 0.039 1.00 94.25 161 PHE A O 1
ATOM 1281 N N . SER A 1 162 ? -1.585 -4.184 -1.239 1.00 91.69 162 SER A N 1
ATOM 1282 C CA . SER A 1 162 ? -0.581 -4.660 -2.187 1.00 91.69 162 SER A CA 1
ATOM 1283 C C . SER A 1 162 ? 0.806 -4.599 -1.540 1.00 91.69 162 SER A C 1
ATOM 1285 O O . SER A 1 162 ? 1.189 -3.584 -0.966 1.00 91.69 162 SER A O 1
ATOM 1287 N N . SER A 1 163 ? 1.593 -5.674 -1.636 1.00 89.00 163 SER A N 1
ATOM 1288 C CA . SER A 1 163 ? 2.877 -5.741 -0.934 1.00 89.00 163 SER A CA 1
ATOM 1289 C C . SER A 1 163 ? 4.071 -5.686 -1.876 1.00 89.00 163 SER A C 1
ATOM 1291 O O . SER A 1 163 ? 4.192 -6.471 -2.816 1.00 89.00 163 SER A O 1
ATOM 1293 N N . PHE A 1 164 ? 5.008 -4.783 -1.585 1.00 87.44 164 PHE A N 1
ATOM 1294 C CA . PHE A 1 164 ? 6.250 -4.667 -2.347 1.00 87.44 164 PHE A CA 1
ATOM 1295 C C . PHE A 1 164 ? 7.299 -5.712 -1.947 1.00 87.44 164 PHE A C 1
ATOM 1297 O O . PHE A 1 164 ? 8.338 -5.826 -2.583 1.00 87.44 164 PHE A O 1
ATOM 1304 N N . VAL A 1 165 ? 7.080 -6.493 -0.894 1.00 87.69 165 VAL A N 1
ATOM 1305 C CA . VAL A 1 165 ? 8.069 -7.486 -0.441 1.00 87.69 165 VAL A CA 1
ATOM 1306 C C . VAL A 1 165 ? 7.636 -8.923 -0.697 1.00 87.69 165 VAL A C 1
ATOM 1308 O O . VAL A 1 165 ? 8.447 -9.832 -0.542 1.00 87.69 165 VAL A O 1
ATOM 1311 N N . THR A 1 166 ? 6.410 -9.137 -1.175 1.00 84.12 166 THR A N 1
ATOM 1312 C CA . THR A 1 166 ? 5.923 -10.462 -1.562 1.00 84.12 166 THR A CA 1
ATOM 1313 C C . THR A 1 166 ? 6.472 -10.903 -2.916 1.00 84.12 166 THR A C 1
ATOM 1315 O O . THR A 1 166 ? 6.950 -10.094 -3.721 1.00 84.12 166 THR A O 1
ATOM 1318 N N . GLU A 1 167 ? 6.435 -12.211 -3.162 1.00 80.19 167 GLU A N 1
ATOM 1319 C CA . GLU A 1 167 ? 6.819 -12.799 -4.444 1.00 80.19 167 GLU A CA 1
ATOM 1320 C C . GLU A 1 167 ? 5.995 -12.193 -5.587 1.00 80.19 167 GLU A C 1
ATOM 1322 O O . GLU A 1 167 ? 4.788 -11.968 -5.454 1.00 80.19 167 GLU A O 1
ATOM 1327 N N . GLY A 1 168 ? 6.662 -11.831 -6.687 1.00 77.12 168 GLY A N 1
ATOM 1328 C CA . GLY A 1 168 ? 6.029 -11.163 -7.826 1.00 77.12 168 GLY A CA 1
ATOM 1329 C C . GLY A 1 168 ? 5.477 -9.763 -7.535 1.00 77.12 168 GLY A C 1
ATOM 1330 O O . GLY A 1 168 ? 5.025 -9.104 -8.469 1.00 77.12 168 GLY A O 1
ATOM 1331 N N . ARG A 1 169 ? 5.504 -9.297 -6.274 1.00 84.12 169 ARG A N 1
ATOM 1332 C CA . ARG A 1 169 ? 4.810 -8.084 -5.796 1.00 84.12 169 ARG A CA 1
ATOM 1333 C C . ARG A 1 169 ? 3.287 -8.154 -5.983 1.00 84.12 169 ARG A C 1
ATOM 1335 O O . ARG A 1 169 ? 2.622 -7.123 -6.132 1.00 84.12 169 ARG A O 1
ATOM 1342 N N . VAL A 1 170 ? 2.758 -9.380 -6.039 1.00 81.38 170 VAL A N 1
ATOM 1343 C CA . VAL A 1 170 ? 1.354 -9.670 -6.373 1.00 81.38 170 VAL A CA 1
ATOM 1344 C C . VAL A 1 170 ? 0.548 -10.179 -5.187 1.00 81.38 170 VAL A C 1
ATOM 1346 O O . VAL A 1 170 ? -0.649 -9.912 -5.110 1.00 81.38 170 VAL A O 1
ATOM 1349 N N . ALA A 1 171 ? 1.181 -10.898 -4.254 1.00 85.81 171 ALA A N 1
ATOM 1350 C CA . ALA A 1 171 ? 0.470 -11.388 -3.082 1.00 85.81 171 ALA A CA 1
ATOM 1351 C C . ALA A 1 171 ? 0.216 -10.234 -2.097 1.00 85.81 171 ALA A C 1
ATOM 1353 O O . ALA A 1 171 ? 1.112 -9.399 -1.892 1.00 85.81 171 ALA A O 1
ATOM 1354 N N . PRO A 1 172 ? -0.982 -10.172 -1.493 1.00 89.44 172 PRO A N 1
ATOM 1355 C CA . PRO A 1 172 ? -1.308 -9.126 -0.545 1.00 89.44 172 PRO A CA 1
ATOM 1356 C C . PRO A 1 172 ? -0.533 -9.293 0.767 1.00 89.44 172 PRO A C 1
ATOM 1358 O O . PRO A 1 172 ? -0.165 -10.399 1.163 1.00 89.44 172 PRO A O 1
ATOM 1361 N N . SER A 1 173 ? -0.309 -8.180 1.461 1.00 91.50 173 SER A N 1
ATOM 1362 C CA . SER A 1 173 ? 0.041 -8.174 2.879 1.00 91.50 173 SER A CA 1
ATOM 1363 C C . SER A 1 173 ? -1.250 -8.080 3.678 1.00 91.50 173 SER A C 1
ATOM 1365 O O . SER A 1 173 ? -1.944 -7.072 3.579 1.00 91.50 173 SER A O 1
ATOM 1367 N N . GLU A 1 174 ? -1.598 -9.128 4.418 1.00 94.38 174 GLU A N 1
ATOM 1368 C CA . GLU A 1 174 ? -2.855 -9.205 5.163 1.00 94.38 174 GLU A CA 1
ATOM 1369 C C . GLU A 1 174 ? -2.632 -8.996 6.663 1.00 94.38 174 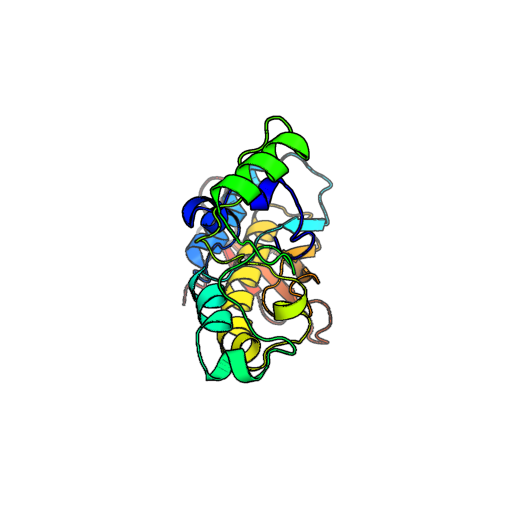GLU A C 1
ATOM 1371 O O . GLU A 1 174 ? -1.686 -9.529 7.250 1.00 94.38 174 GLU A O 1
ATOM 1376 N N . TRP A 1 175 ? -3.520 -8.212 7.267 1.00 94.19 175 TRP A N 1
ATOM 1377 C CA . TRP A 1 175 ? -3.509 -7.814 8.664 1.00 94.19 175 TRP A CA 1
ATOM 1378 C C . TRP A 1 175 ? -4.863 -8.127 9.296 1.00 94.19 175 TRP A C 1
ATOM 1380 O O . TRP A 1 175 ? -5.888 -7.572 8.897 1.00 94.19 175 TRP A O 1
ATOM 1390 N N . ALA A 1 176 ? -4.860 -8.993 10.304 1.00 94.69 176 ALA A N 1
ATOM 1391 C CA . ALA A 1 176 ? -5.979 -9.151 11.214 1.00 94.69 176 ALA A CA 1
ATOM 1392 C C . ALA A 1 176 ? -6.002 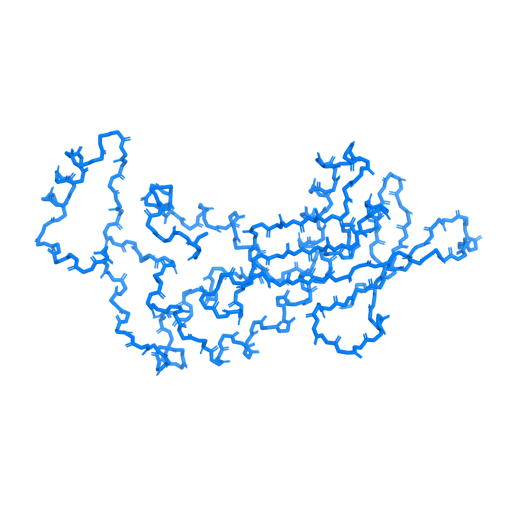-7.960 12.175 1.00 94.69 176 ALA A C 1
ATOM 1394 O O . ALA A 1 176 ? -4.975 -7.598 12.764 1.00 94.69 176 ALA A O 1
ATOM 1395 N N . VAL A 1 177 ? -7.176 -7.359 12.332 1.00 94.25 177 VAL A N 1
ATOM 1396 C CA . VAL A 1 177 ? -7.385 -6.204 13.202 1.00 94.25 177 VAL A CA 1
ATOM 1397 C C . VAL A 1 177 ? -8.435 -6.546 14.249 1.00 94.25 177 VAL A C 1
ATOM 1399 O O . VAL A 1 177 ? -9.392 -7.276 13.987 1.00 94.25 177 VAL A O 1
ATOM 1402 N N . ARG A 1 178 ? -8.243 -6.059 15.473 1.00 93.25 178 ARG A N 1
ATOM 1403 C CA . ARG A 1 178 ? -9.226 -6.226 16.540 1.00 93.25 178 ARG A CA 1
ATOM 1404 C C . ARG A 1 178 ? -9.292 -4.980 17.398 1.00 93.25 178 ARG A C 1
ATOM 1406 O O . ARG A 1 178 ? -8.274 -4.506 17.898 1.00 93.25 178 ARG A O 1
ATOM 1413 N N . ARG A 1 179 ? -10.515 -4.500 17.591 1.00 91.00 179 ARG A N 1
ATOM 1414 C CA . ARG A 1 179 ? -10.841 -3.406 18.495 1.00 91.00 179 ARG A CA 1
ATOM 1415 C C . ARG A 1 179 ? -10.962 -3.933 19.921 1.00 91.00 179 ARG A C 1
ATOM 1417 O O . ARG A 1 179 ? -11.671 -4.910 20.157 1.00 91.00 179 ARG A O 1
ATOM 1424 N N . PHE A 1 180 ? -10.288 -3.283 20.857 1.00 88.44 180 PHE A N 1
ATOM 1425 C CA . PHE A 1 180 ? -10.444 -3.513 22.284 1.00 88.44 180 PHE A CA 1
ATOM 1426 C C . PHE A 1 180 ? -10.859 -2.189 22.912 1.00 88.44 180 PHE A C 1
ATOM 1428 O O . PHE A 1 180 ? -10.142 -1.191 22.822 1.00 88.44 180 PHE A O 1
ATOM 1435 N N . GLU A 1 181 ? -12.047 -2.173 23.502 1.00 76.44 181 GLU A N 1
ATOM 1436 C CA . GLU A 1 181 ? -12.538 -1.011 24.232 1.00 76.44 181 GLU A CA 1
ATOM 1437 C C . GLU A 1 181 ? -11.628 -0.777 25.439 1.00 76.44 181 GLU A C 1
ATOM 1439 O O . GLU A 1 181 ? -11.406 -1.685 26.245 1.00 76.44 181 GLU A O 1
ATOM 1444 N N . SER A 1 182 ? -11.067 0.426 25.549 1.00 68.31 182 SER A N 1
ATOM 1445 C CA . SER A 1 182 ? -10.411 0.859 26.780 1.00 68.31 182 SER A CA 1
ATOM 1446 C C . SER A 1 182 ? -11.369 1.722 27.589 1.00 68.31 182 SER A C 1
ATOM 1448 O O . SER A 1 182 ? -12.197 2.443 27.034 1.00 68.31 182 SER A O 1
ATOM 1450 N N . SER A 1 183 ? -11.264 1.626 28.914 1.00 59.69 183 SER A N 1
ATOM 1451 C CA . SER A 1 183 ? -12.046 2.429 29.854 1.00 59.69 183 SER A CA 1
ATOM 1452 C C . SER A 1 183 ? -11.939 3.929 29.536 1.00 59.69 183 SER A C 1
ATOM 1454 O O . SER A 1 183 ? -10.884 4.365 29.068 1.00 59.69 183 SER A O 1
ATOM 1456 N N . PRO A 1 184 ? -12.987 4.731 29.810 1.00 63.16 184 PRO A N 1
ATOM 1457 C CA . PRO A 1 184 ? -12.956 6.169 29.561 1.00 63.16 184 PRO A CA 1
ATOM 1458 C C . PRO A 1 184 ? -11.764 6.822 30.264 1.00 63.16 184 PRO A C 1
ATOM 1460 O O . PRO A 1 184 ? -11.431 6.466 31.402 1.00 63.16 184 PRO A O 1
ATOM 1463 N N . SER A 1 185 ? -11.118 7.771 29.580 1.00 66.19 185 SER A N 1
ATOM 1464 C CA . SER A 1 185 ? -10.039 8.551 30.184 1.00 66.19 185 SER A CA 1
ATOM 1465 C C . SER A 1 185 ? -10.570 9.355 31.386 1.00 66.19 185 SER A C 1
ATOM 1467 O O . SER A 1 185 ? -11.777 9.606 31.473 1.00 66.19 185 SER A O 1
ATOM 1469 N N . PRO A 1 186 ? -9.699 9.810 32.308 1.00 67.44 186 PRO A N 1
ATOM 1470 C CA . PRO A 1 186 ? -10.093 10.713 33.396 1.00 67.44 186 PRO A CA 1
ATOM 1471 C C . PRO A 1 186 ? -10.820 11.978 32.910 1.00 67.44 186 PRO A C 1
ATOM 1473 O O . PRO A 1 186 ? -11.612 12.554 33.652 1.00 67.44 186 PRO A O 1
ATOM 1476 N N . ASP A 1 187 ? -10.577 12.364 31.655 1.00 73.69 187 ASP A N 1
ATOM 1477 C CA . ASP A 1 187 ? -11.129 13.550 31.002 1.00 73.69 187 ASP A CA 1
ATOM 1478 C C . ASP A 1 187 ? -12.439 13.256 30.238 1.00 73.69 187 ASP A C 1
ATOM 1480 O O . ASP A 1 187 ? -13.018 14.150 29.626 1.00 73.69 187 ASP A O 1
ATOM 1484 N N . GLY A 1 188 ? -12.928 12.008 30.272 1.00 75.19 188 GLY A N 1
ATOM 1485 C CA . GLY A 1 188 ? -14.164 11.572 29.612 1.00 75.19 188 GLY A CA 1
ATOM 1486 C C . GLY A 1 188 ? -14.028 11.275 28.115 1.00 75.19 188 GLY A C 1
ATOM 1487 O O . GLY A 1 188 ? -15.031 11.002 27.460 1.00 75.19 188 GLY A O 1
ATOM 1488 N N . GLU A 1 189 ? -12.812 11.308 27.567 1.00 79.56 189 GLU A N 1
ATOM 1489 C CA . GLU A 1 189 ? -12.558 10.989 26.160 1.00 79.56 189 GLU A CA 1
ATOM 1490 C C . GLU A 1 189 ? -12.518 9.468 25.944 1.00 79.56 189 GLU A C 1
ATOM 1492 O O . GLU A 1 189 ? -11.871 8.732 26.702 1.00 79.56 189 GLU A O 1
ATOM 1497 N N . GLU A 1 190 ? -13.200 8.992 24.895 1.00 88.25 190 GLU A N 1
ATOM 1498 C CA . GLU A 1 190 ? -13.155 7.585 24.497 1.00 88.25 190 GLU A CA 1
ATOM 1499 C C . GLU A 1 190 ? -11.753 7.248 23.980 1.00 88.25 190 GLU A C 1
ATOM 1501 O O . GLU A 1 190 ? -11.161 7.967 23.166 1.00 88.25 190 GLU A O 1
ATOM 1506 N N . GLN A 1 191 ? -11.220 6.131 24.461 1.00 90.81 191 GLN A N 1
ATOM 1507 C CA . GLN A 1 191 ? -9.976 5.565 23.977 1.00 90.81 191 GLN A CA 1
ATOM 1508 C C . GLN A 1 191 ? -10.250 4.172 23.440 1.00 90.81 191 GLN A C 1
ATOM 1510 O O . GLN A 1 191 ? -11.114 3.449 23.946 1.00 90.81 191 GLN A O 1
ATOM 1515 N N . VAL A 1 192 ? -9.475 3.772 22.443 1.00 92.00 192 VAL A N 1
ATOM 1516 C CA . VAL A 1 192 ? -9.554 2.430 21.889 1.00 92.00 192 VAL A CA 1
ATOM 1517 C C . VAL A 1 192 ? -8.168 1.903 21.591 1.00 92.00 192 VAL A C 1
ATOM 1519 O O . VAL A 1 192 ? -7.345 2.577 20.972 1.00 92.00 192 VAL A O 1
ATOM 1522 N N . TRP A 1 193 ? -7.913 0.671 22.013 1.00 92.94 193 TRP A N 1
ATOM 1523 C CA . TRP A 1 193 ? -6.701 -0.032 21.640 1.00 92.94 193 TRP A CA 1
ATOM 1524 C C . TRP A 1 193 ? -6.993 -0.952 20.458 1.00 92.94 193 TRP A C 1
ATOM 1526 O O . TRP A 1 193 ? -7.904 -1.782 20.504 1.00 92.94 193 TRP A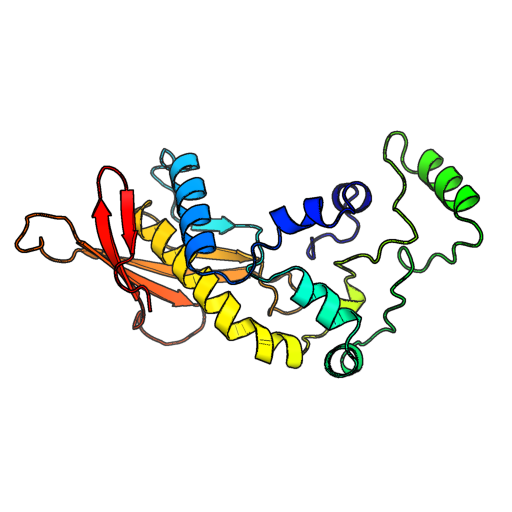 O 1
ATOM 1536 N N . ILE A 1 194 ? -6.231 -0.800 19.379 1.00 93.81 194 ILE A N 1
ATOM 1537 C CA . ILE A 1 194 ? -6.380 -1.617 18.177 1.00 93.81 194 ILE A CA 1
ATOM 1538 C C . ILE A 1 194 ? -5.220 -2.597 18.093 1.00 93.81 194 ILE A C 1
ATOM 1540 O O . ILE A 1 194 ? -4.096 -2.216 17.765 1.00 93.81 194 ILE A O 1
ATOM 1544 N N . GLY A 1 195 ? -5.502 -3.871 18.351 1.00 92.50 195 GLY A N 1
ATOM 1545 C CA . GLY A 1 195 ? -4.555 -4.953 18.118 1.00 92.50 195 GLY A CA 1
ATOM 1546 C C . GLY A 1 195 ? -4.436 -5.236 16.625 1.00 92.50 195 GLY A C 1
ATOM 1547 O O . GLY A 1 195 ? -5.448 -5.368 15.934 1.00 92.50 195 GLY A O 1
ATOM 1548 N N . THR A 1 196 ? -3.206 -5.352 16.130 1.00 91.62 196 THR A N 1
ATOM 1549 C CA . THR A 1 196 ? -2.927 -5.635 14.720 1.00 91.62 196 THR A CA 1
ATOM 1550 C C . THR A 1 196 ? -1.869 -6.715 14.567 1.00 91.62 196 THR A C 1
ATOM 1552 O O . THR A 1 196 ? -0.768 -6.648 15.119 1.00 91.62 196 THR A O 1
ATOM 1555 N N . GLU A 1 197 ? -2.195 -7.734 13.780 1.00 91.56 197 GLU A N 1
ATOM 1556 C CA . GLU A 1 197 ? -1.329 -8.883 13.543 1.00 91.56 197 GLU A CA 1
ATOM 1557 C C . GLU A 1 197 ? -1.286 -9.210 12.054 1.00 91.56 197 GLU A C 1
ATOM 1559 O O . GLU A 1 197 ? -2.305 -9.174 11.375 1.00 91.56 197 GLU A O 1
ATOM 1564 N N . ARG A 1 198 ? -0.101 -9.535 11.534 1.00 87.56 198 ARG A N 1
ATOM 1565 C CA . ARG A 1 198 ? 0.040 -9.952 10.138 1.00 87.56 198 ARG A CA 1
ATOM 1566 C C . ARG A 1 198 ? -0.392 -11.413 10.009 1.00 87.56 198 ARG A C 1
ATOM 1568 O O . ARG A 1 198 ? 0.130 -12.263 10.732 1.00 87.56 198 ARG A O 1
ATOM 1575 N N . SER A 1 199 ? -1.307 -11.720 9.092 1.00 77.81 199 SER A N 1
ATOM 1576 C CA . SER A 1 199 ? -1.798 -13.087 8.886 1.00 77.81 199 SER A CA 1
ATOM 1577 C C . SER A 1 199 ? -0.630 -14.047 8.612 1.00 77.81 199 SER A C 1
ATOM 1579 O O . SER A 1 199 ? 0.229 -13.776 7.772 1.00 77.81 199 SER A O 1
ATOM 1581 N N . GLY A 1 200 ? -0.573 -15.164 9.345 1.00 65.75 200 GLY A N 1
ATOM 1582 C CA . GLY A 1 200 ? 0.474 -16.188 9.214 1.00 65.75 200 GLY A CA 1
ATOM 1583 C C . GLY A 1 200 ? 1.615 -16.112 10.239 1.00 65.75 200 GLY A C 1
ATOM 1584 O O . GLY A 1 200 ? 2.412 -17.046 10.317 1.00 65.75 200 GLY A O 1
ATOM 1585 N N . THR A 1 201 ? 1.692 -15.069 11.073 1.00 60.16 201 THR A N 1
ATOM 1586 C CA . THR A 1 201 ? 2.513 -15.120 12.295 1.00 60.16 201 THR A CA 1
ATOM 1587 C C . THR A 1 201 ? 1.702 -15.764 13.422 1.00 60.16 201 THR A C 1
ATOM 1589 O O . THR A 1 201 ? 0.535 -15.457 13.572 1.00 60.16 201 THR A O 1
ATOM 1592 N N . GLN A 1 202 ? 2.267 -16.687 14.206 1.00 45.62 202 GLN A N 1
ATOM 1593 C CA . GLN A 1 202 ? 1.574 -17.335 15.342 1.00 45.62 202 GLN A CA 1
ATOM 1594 C C . GLN A 1 202 ? 1.548 -16.453 16.619 1.00 45.62 202 GLN A C 1
ATOM 1596 O O . GLN A 1 202 ? 1.651 -16.970 17.731 1.00 45.62 202 GLN A O 1
ATOM 1601 N N . ARG A 1 203 ? 1.490 -15.118 16.515 1.00 50.97 203 ARG A N 1
ATOM 1602 C CA . ARG A 1 203 ? 1.677 -14.217 17.669 1.00 50.97 203 ARG A CA 1
ATOM 1603 C C . ARG A 1 203 ? 0.389 -13.495 18.048 1.00 50.97 203 ARG A C 1
ATOM 1605 O O . ARG A 1 203 ? 0.208 -12.354 17.654 1.00 50.97 203 ARG A O 1
ATOM 1612 N N . SER A 1 204 ? -0.381 -14.093 18.958 1.00 55.41 204 SER A N 1
ATOM 1613 C CA . SER A 1 204 ? -1.540 -13.497 19.647 1.00 55.41 204 SER A CA 1
ATOM 1614 C C . SER A 1 204 ? -1.477 -11.962 19.760 1.00 55.41 204 SER A C 1
ATOM 1616 O O . SER A 1 204 ? -0.793 -11.488 20.664 1.00 55.41 204 SER A O 1
ATOM 1618 N N . LEU A 1 205 ? -2.125 -11.223 18.838 1.00 60.59 205 LEU A N 1
ATOM 1619 C CA . LEU A 1 205 ? -2.379 -9.762 18.819 1.00 60.59 205 LEU A CA 1
ATOM 1620 C C . LEU A 1 205 ? -1.590 -8.945 19.870 1.00 60.59 205 LEU A C 1
ATOM 1622 O O . LEU A 1 205 ? -2.173 -8.315 20.742 1.00 60.59 205 LEU A O 1
ATOM 1626 N N . GLY A 1 206 ? -0.255 -9.006 19.833 1.00 55.88 206 GLY A N 1
ATOM 1627 C CA . GLY A 1 206 ? 0.620 -8.503 20.907 1.00 55.88 206 GLY A CA 1
ATOM 1628 C C . GLY A 1 206 ? 1.222 -7.133 20.609 1.00 55.88 206 GLY A C 1
ATOM 1629 O O . GLY A 1 206 ? 2.015 -6.613 21.389 1.00 55.88 206 GLY A O 1
ATOM 1630 N N . LYS A 1 207 ? 0.890 -6.568 19.446 1.00 76.00 207 LYS A N 1
ATOM 1631 C CA . LYS A 1 207 ? 1.249 -5.215 19.027 1.00 76.00 207 LYS A CA 1
ATOM 1632 C C . LYS A 1 207 ? -0.030 -4.521 18.578 1.00 76.00 207 LYS A C 1
ATOM 1634 O O . LYS A 1 207 ? -0.855 -5.122 17.896 1.00 76.00 207 LYS A O 1
ATOM 1639 N N . GLY A 1 208 ? -0.188 -3.271 18.970 1.00 84.50 208 GLY A N 1
ATOM 1640 C CA . GLY A 1 208 ? -1.359 -2.475 18.650 1.00 84.50 208 GLY A CA 1
ATOM 1641 C C . GLY A 1 208 ? -1.055 -1.000 18.808 1.00 84.50 208 GLY A C 1
ATOM 1642 O O . GLY A 1 208 ? 0.057 -0.655 19.202 1.00 84.50 208 GLY A O 1
ATOM 1643 N N . LEU A 1 209 ? -2.026 -0.168 18.458 1.00 92.06 209 LEU A N 1
ATOM 1644 C CA . LEU A 1 209 ? -1.943 1.279 18.619 1.00 92.06 209 LEU A CA 1
ATOM 1645 C C . LEU A 1 209 ? -3.116 1.753 19.472 1.00 92.06 209 LEU A C 1
ATOM 1647 O O . LEU A 1 209 ? -4.246 1.288 19.289 1.00 92.06 209 LEU A O 1
ATOM 1651 N N . LEU A 1 210 ? -2.839 2.658 20.403 1.00 92.31 210 LEU A N 1
ATOM 1652 C CA . LEU A 1 210 ? -3.843 3.354 21.187 1.00 92.31 210 LEU A CA 1
ATOM 1653 C C . LEU A 1 210 ? -4.329 4.583 20.420 1.00 92.31 210 LEU A C 1
ATOM 1655 O O . LEU A 1 210 ? -3.540 5.401 19.945 1.00 92.31 210 LEU A O 1
ATOM 1659 N N . PHE A 1 211 ? -5.644 4.730 20.338 1.00 93.00 211 PHE A N 1
ATOM 1660 C CA . PHE A 1 211 ? -6.288 5.888 19.749 1.00 93.00 211 PHE A CA 1
ATOM 1661 C C . PHE A 1 211 ? -7.171 6.582 20.767 1.00 93.00 211 PHE A C 1
ATOM 1663 O O . PHE A 1 211 ? -7.760 5.953 21.644 1.00 93.00 211 PHE A O 1
ATOM 1670 N N . ARG A 1 212 ? -7.292 7.890 20.596 1.00 92.38 212 ARG A N 1
ATOM 1671 C CA . ARG A 1 212 ? -8.162 8.760 21.374 1.00 92.38 212 ARG A CA 1
ATOM 1672 C C . ARG A 1 212 ? -9.130 9.459 20.442 1.00 92.38 212 ARG A C 1
ATOM 1674 O O . ARG A 1 212 ? -8.732 9.907 19.362 1.00 92.38 212 ARG A O 1
ATOM 1681 N N . GLN A 1 213 ? -10.389 9.535 20.844 1.00 90.31 213 GLN A N 1
ATOM 1682 C CA . GLN A 1 213 ? -11.403 10.215 20.059 1.00 90.31 213 GLN A CA 1
ATOM 1683 C C . GLN A 1 213 ? -11.139 11.724 20.052 1.00 90.31 213 GLN A C 1
ATOM 1685 O O . GLN A 1 213 ? -10.840 12.327 21.080 1.00 90.31 213 GLN A O 1
ATOM 1690 N N . SER A 1 214 ? -11.245 12.345 18.881 1.00 88.56 214 SER A N 1
ATOM 1691 C CA . SER A 1 214 ? -11.153 13.792 18.714 1.00 88.56 214 SER A CA 1
ATOM 1692 C C . SER A 1 214 ? -12.170 14.245 17.673 1.00 88.56 214 SER A C 1
ATOM 1694 O O . SER A 1 214 ? -12.069 13.921 16.487 1.00 88.56 214 SER A O 1
ATOM 1696 N N . GLY A 1 215 ? -13.197 14.966 18.127 1.00 86.19 215 GLY A N 1
ATOM 1697 C CA . GLY A 1 215 ? -14.345 15.305 17.289 1.00 86.19 215 GLY A CA 1
ATOM 1698 C C . GLY A 1 215 ? -15.069 14.046 16.804 1.00 86.19 215 GLY A C 1
ATOM 1699 O O . GLY A 1 215 ? -15.540 13.249 17.609 1.00 86.19 215 GLY A O 1
ATOM 1700 N N . THR A 1 216 ? -15.163 13.871 15.485 1.00 84.69 216 THR A N 1
ATOM 1701 C CA . THR A 1 216 ? -15.831 12.725 14.842 1.00 84.69 216 THR A CA 1
ATOM 1702 C C . THR A 1 216 ? -14.874 11.618 14.391 1.00 84.69 216 THR A C 1
ATOM 1704 O O . THR A 1 216 ? -15.318 10.694 13.711 1.00 84.69 216 THR A O 1
ATOM 1707 N N . GLY A 1 217 ? -13.584 11.704 14.730 1.00 88.81 217 GLY A N 1
ATOM 1708 C CA . GLY A 1 217 ? -12.569 10.738 14.302 1.00 88.81 217 GLY A CA 1
ATOM 1709 C C . GLY A 1 217 ? -11.571 10.383 15.399 1.00 88.81 217 GLY A C 1
ATOM 1710 O O . GLY A 1 217 ? -11.723 10.773 16.559 1.00 88.81 217 GLY A O 1
ATOM 1711 N N . TRP A 1 218 ? -10.533 9.642 15.017 1.00 92.12 218 TRP A N 1
ATOM 1712 C CA . TRP A 1 218 ? -9.532 9.102 15.940 1.00 92.12 218 TRP A CA 1
ATOM 1713 C C . TRP A 1 218 ? -8.139 9.707 15.733 1.00 92.12 218 TRP A C 1
ATOM 1715 O O . TRP A 1 218 ? -7.711 10.004 14.614 1.00 92.12 218 TRP A O 1
ATOM 1725 N N . ILE A 1 219 ? -7.391 9.884 16.822 1.00 92.25 219 ILE A N 1
ATOM 1726 C CA . ILE A 1 219 ? -5.985 10.310 16.808 1.00 92.25 219 ILE A CA 1
ATOM 1727 C C . ILE A 1 219 ? -5.143 9.214 17.456 1.00 92.25 219 ILE A C 1
ATOM 1729 O O . ILE A 1 219 ? -5.446 8.780 18.564 1.00 92.25 219 ILE A O 1
ATOM 1733 N N . CYS A 1 220 ? -4.097 8.766 16.758 1.00 92.25 220 CYS A N 1
ATOM 1734 C CA . CYS A 1 220 ? -3.134 7.801 17.288 1.00 92.25 220 CYS A CA 1
ATOM 1735 C C . CYS A 1 220 ? -2.262 8.468 18.358 1.00 92.25 220 CYS A C 1
ATOM 1737 O O . CYS A 1 220 ? -1.710 9.541 18.110 1.00 92.25 220 CYS A O 1
ATOM 1739 N N . MET A 1 221 ? -2.140 7.830 19.519 1.00 90.00 221 MET A N 1
ATOM 1740 C CA . MET A 1 221 ? -1.390 8.338 20.670 1.00 90.00 221 MET A CA 1
ATOM 1741 C C . MET A 1 221 ? 0.066 7.846 20.697 1.00 90.00 221 MET A C 1
ATOM 1743 O O . MET A 1 221 ? 0.905 8.488 21.317 1.00 90.00 221 MET A O 1
ATOM 1747 N N . ASP A 1 222 ? 0.380 6.756 19.992 1.00 80.19 222 ASP A N 1
ATOM 1748 C CA . ASP A 1 222 ? 1.688 6.082 20.031 1.00 80.19 222 ASP A CA 1
ATOM 1749 C C . ASP A 1 222 ? 2.654 6.583 18.933 1.00 80.19 222 ASP A C 1
ATOM 1751 O O . ASP A 1 222 ? 3.322 5.790 18.269 1.00 80.19 222 ASP A O 1
ATOM 1755 N N . GLN A 1 223 ? 2.693 7.895 18.673 1.00 61.84 223 GLN A N 1
ATOM 1756 C CA . GLN A 1 223 ? 3.592 8.473 17.663 1.00 61.84 223 GLN A CA 1
ATOM 1757 C C . GLN A 1 223 ? 5.035 8.585 18.197 1.00 61.84 223 GLN A C 1
ATOM 1759 O O . GLN A 1 223 ? 5.448 9.658 18.631 1.00 61.84 223 GLN A O 1
ATOM 1764 N N . GLU A 1 224 ? 5.792 7.484 18.149 1.00 41.31 224 GLU A N 1
ATOM 1765 C CA . GLU A 1 224 ? 7.266 7.465 18.263 1.00 41.31 224 GLU A CA 1
ATOM 1766 C C . GLU A 1 224 ? 7.936 6.960 16.976 1.00 41.31 224 GLU A C 1
ATOM 1768 O O . GLU A 1 224 ? 7.507 5.912 16.431 1.00 41.31 224 GLU A O 1
#

Radius of gyration: 20.73 Å; chains: 1; bounding box: 46×33×70 Å

Foldseek 3Di:
DLVCLPPLVCQQQQDLVSCCVQAVELDQVSLLVVLVVVLVVCVPVLQAAEDEAAHEHHHVCLLVCLQPPPLNQVQQPDNQPQFDDPPDDDPDPVVQQVVCCVVPPPRGGGDRNGGRSHDLRRQQTQGPVSCVVPVVSRVSNQQSSFQQNCQSRVNYQKYWYQYPRDHSSHDIFMKGKHWDWDDADPVRWTKIWIQIDTPPDPDDSPDTWIWTDDDNGIDTPPDD

Secondary structure (DSSP, 8-state):
-TT-TT-HHHHH--SHHHHHTTB--S-HHHHHHHHHHHHHHHTT-TT--EEEE--BSS-HHHHHHHHH-HHHHTT-SS---SS-STT---S-HHHHHHHHHHHSTTSPPP-TTS--S--HHHHSS--HHHHHHHHHHHHHHHHHHHHHHHHH-TT--EEEEE-SSSGGGTSEEEEEEEEEEEPPPTTS--EEEEEEEETT---TT--EEEEEEETTEEEES---

Sequence (224 aa):
MFNNPTCLWWSAHQQSEDHEHYLKGVNVVEAMDYAKTIASEVRDLLCLRHIHIGLYFVPLEAVTAHRSLADHTRYHCIKDCTKWVDGVRIQSAVQFNAKWAADHPGVPPPNVDLPRLANRGLWATPCPRCIEQWSEVSGRAERAAASMLAAELPQLETVSFSSFVTEGRVAPSEWAVRRFESSPSPDGEEQVWIGTERSGTQRSLGKGLLFRQSGTGWICMDQE